Protein AF-A0A370X5U2-F1 (afdb_monomer_lite)

Sequence (278 aa):
MPLWLPMGEVSKLLASVRHVTRERALDLFKYHTSTLYTLAFQAVCIEQILPVARSLKEIVPLAQEAYLGAYSGYWATSVGALIPAIEGSLTRIVSDLGTNATAPDKIDHAVNRAIETAAQLHFDRMWVPPEYKTCDYLFGQGERVFAFETFRRWLKNHFFCNTHEYDGVTWLNRHMFAHGTAASWQQPANFARMVVALATLAAIEYWYDASHSVSFFLPAMNDDRVGPKCKKARNATALAIRHQSLPVMPISASCSHINHKTRPGSSTRLHGDVADML

Organism: NCBI:txid1927958

Radius of gyration: 20.38 Å; chains: 1; bounding box: 57×40×59 Å

pLDDT: mean 77.74, std 20.8, range [22.45, 96.5]

Secondary structure (DSSP, 8-state):
--TTS-HHHHHHHHHHHTTS-HHHHHHHHHHHHHHHS-HHHHHHIIIIIGGGSTTTGGGHHHHHHHHHHHHTT-HHHHHHHHHHHHHHHHHHHTTTS-TT--HHHHHHHHHHHHHHHHHHHHTTT----GGGGSHHHHTTT-HHHHHHHHHHHHIIIIISS-TTT---SS---HHHHHHT--SGGG-HHHHHHHHHHHHHHHHHHHHHTT---S-SSPPP--TTTS-HHHHHHHHHHHHHHHHS-S--PPPPP----------------HHHHTGGG-

Structure (mmCIF, N/CA/C/O backbone):
data_AF-A0A370X5U2-F1
#
_entry.id   AF-A0A370X5U2-F1
#
loop_
_atom_site.group_PDB
_atom_site.id
_atom_site.type_symbol
_atom_site.label_atom_id
_atom_site.label_alt_id
_atom_site.label_comp_id
_atom_site.label_asym_id
_atom_site.label_entity_id
_atom_site.label_seq_id
_atom_site.pdbx_PDB_ins_code
_atom_site.Cartn_x
_atom_site.Cartn_y
_atom_site.Cartn_z
_atom_site.occupancy
_atom_site.B_iso_or_equiv
_atom_site.auth_seq_id
_atom_site.auth_comp_id
_atom_site.auth_asym_id
_atom_site.auth_atom_id
_atom_site.pdbx_PDB_model_num
ATOM 1 N N . MET A 1 1 ? -0.180 -9.748 -0.494 1.00 50.22 1 MET A N 1
ATOM 2 C CA . MET A 1 1 ? 0.417 -9.945 0.836 1.00 50.22 1 MET A CA 1
ATOM 3 C C . MET A 1 1 ? 1.061 -8.644 1.254 1.00 50.22 1 MET A C 1
ATOM 5 O O . MET A 1 1 ? 1.758 -8.054 0.436 1.00 50.22 1 MET A O 1
ATOM 9 N N . PRO A 1 2 ? 0.806 -8.182 2.478 1.00 62.00 2 PRO A N 1
ATOM 10 C CA . PRO A 1 2 ? 1.433 -6.976 2.992 1.00 62.00 2 PRO A CA 1
ATOM 11 C C . PRO A 1 2 ? 2.937 -7.158 3.105 1.00 62.00 2 PRO A C 1
ATOM 13 O O . PRO A 1 2 ? 3.417 -8.144 3.668 1.00 62.00 2 PRO A O 1
ATOM 16 N N . LEU A 1 3 ? 3.670 -6.192 2.563 1.00 70.69 3 LEU A N 1
ATOM 17 C CA . LEU A 1 3 ? 5.108 -6.114 2.745 1.00 70.69 3 LEU A CA 1
ATOM 18 C C . LEU A 1 3 ? 5.447 -6.026 4.239 1.00 70.69 3 LEU A C 1
ATOM 20 O O . LEU A 1 3 ? 4.652 -5.539 5.046 1.00 70.69 3 LEU A O 1
ATOM 24 N N . TRP A 1 4 ? 6.637 -6.512 4.596 1.00 75.31 4 TRP A N 1
ATOM 25 C CA . TRP A 1 4 ? 7.197 -6.465 5.953 1.00 75.31 4 TRP A CA 1
ATOM 26 C C . TRP A 1 4 ? 6.477 -7.292 7.026 1.00 75.31 4 TRP A C 1
ATOM 28 O O . TRP A 1 4 ? 6.846 -7.203 8.198 1.00 75.31 4 TRP A O 1
ATOM 38 N N . LEU A 1 5 ? 5.503 -8.129 6.653 1.00 74.88 5 LEU A N 1
ATOM 39 C CA . LEU A 1 5 ? 4.968 -9.150 7.551 1.00 74.88 5 LEU A CA 1
ATOM 40 C C . LEU A 1 5 ? 5.640 -10.507 7.310 1.00 74.88 5 LEU A C 1
ATOM 42 O O . LEU A 1 5 ? 5.719 -10.952 6.163 1.00 74.88 5 LEU A O 1
ATOM 46 N N . PRO A 1 6 ? 6.079 -11.211 8.370 1.00 73.62 6 PRO A N 1
ATOM 47 C CA . PRO A 1 6 ? 6.601 -12.563 8.234 1.00 73.62 6 PRO A CA 1
ATOM 48 C C . PRO A 1 6 ? 5.537 -13.509 7.670 1.00 73.62 6 PRO A C 1
ATOM 50 O O . PRO A 1 6 ? 4.397 -13.520 8.144 1.00 73.62 6 PRO A O 1
ATOM 53 N N . MET A 1 7 ? 5.924 -14.384 6.737 1.00 74.00 7 MET A N 1
ATOM 54 C CA . MET A 1 7 ? 5.018 -15.395 6.172 1.00 74.00 7 MET A CA 1
ATOM 55 C C . MET A 1 7 ? 4.371 -16.290 7.233 1.00 74.00 7 MET A C 1
ATOM 57 O O . MET A 1 7 ? 3.232 -16.718 7.060 1.00 74.00 7 MET A O 1
ATOM 61 N N . GLY A 1 8 ? 5.051 -16.531 8.358 1.00 78.44 8 GLY A N 1
ATOM 62 C CA . GLY A 1 8 ? 4.477 -17.257 9.492 1.00 78.44 8 GLY A CA 1
ATOM 63 C C . GLY A 1 8 ? 3.251 -16.562 10.096 1.00 78.44 8 GLY A C 1
ATOM 64 O O . GLY A 1 8 ? 2.257 -17.222 10.383 1.00 78.44 8 GLY A O 1
ATOM 65 N N . GLU A 1 9 ? 3.277 -15.235 10.233 1.00 80.44 9 GLU A N 1
ATOM 66 C CA . GLU A 1 9 ? 2.144 -14.460 10.758 1.00 80.44 9 GLU A CA 1
ATOM 67 C C . GLU A 1 9 ? 0.996 -14.378 9.748 1.00 80.44 9 GLU A C 1
ATOM 69 O O . GLU A 1 9 ? -0.169 -14.558 10.107 1.00 80.44 9 GLU A O 1
ATOM 74 N N . VAL A 1 10 ? 1.323 -14.206 8.464 1.00 78.31 10 VAL A N 1
ATOM 75 C CA . VAL A 1 10 ? 0.332 -14.249 7.378 1.00 78.31 10 VAL A CA 1
ATOM 76 C C . VAL A 1 10 ? -0.345 -15.620 7.325 1.00 78.31 10 VAL A C 1
ATOM 78 O O . VAL A 1 10 ? -1.566 -15.703 7.242 1.00 78.31 10 VAL A O 1
ATOM 81 N N . SER A 1 11 ? 0.424 -16.703 7.456 1.00 81.56 11 SER A N 1
ATOM 82 C CA . SER A 1 11 ? -0.105 -18.071 7.463 1.00 81.56 11 SER A CA 1
ATOM 83 C C . SER A 1 11 ? -1.037 -18.325 8.647 1.00 81.56 11 SER A C 1
ATOM 85 O O . SER A 1 11 ? -2.068 -18.970 8.471 1.00 81.56 11 SER A O 1
ATOM 87 N N . LYS A 1 12 ? -0.729 -17.788 9.837 1.00 84.06 12 LYS A N 1
ATOM 88 C CA . LYS A 1 12 ? -1.623 -17.864 11.008 1.00 84.06 12 LYS A CA 1
ATOM 89 C C . LYS A 1 12 ? -2.953 -17.154 10.754 1.00 84.06 12 LYS A C 1
ATOM 91 O O . LYS A 1 12 ? -4.002 -17.719 11.053 1.00 84.06 12 LYS A O 1
ATOM 96 N N . LEU A 1 13 ? -2.911 -15.952 10.177 1.00 83.62 13 LEU A N 1
ATOM 97 C CA . LEU A 1 13 ? -4.104 -15.192 9.791 1.00 83.62 13 LEU A CA 1
ATOM 98 C C . LEU A 1 13 ? -4.928 -15.936 8.730 1.00 83.62 13 LEU A C 1
ATOM 100 O O . LEU A 1 13 ? -6.140 -16.059 8.865 1.00 83.62 13 LEU A O 1
ATOM 104 N N . LEU A 1 14 ? -4.288 -16.494 7.700 1.00 82.62 14 LEU A N 1
ATOM 105 C CA . LEU A 1 14 ? -4.993 -17.248 6.657 1.00 82.62 14 LEU A CA 1
ATOM 106 C C . LEU A 1 14 ? -5.578 -18.562 7.194 1.00 82.62 14 LEU A C 1
ATOM 108 O O . LEU A 1 14 ? -6.659 -18.978 6.781 1.00 82.62 14 LEU A O 1
ATOM 112 N N . ALA A 1 15 ? -4.897 -19.213 8.137 1.00 85.50 15 ALA A N 1
ATOM 113 C CA . ALA A 1 15 ? -5.409 -20.410 8.790 1.00 85.50 15 ALA A CA 1
ATOM 114 C C . ALA A 1 15 ? -6.626 -20.106 9.678 1.00 85.50 15 ALA A C 1
ATOM 116 O O . ALA A 1 15 ? -7.577 -20.889 9.682 1.00 85.50 15 ALA A O 1
ATOM 117 N N . SER A 1 16 ? -6.631 -18.973 10.393 1.00 83.94 16 SER A N 1
ATOM 118 C CA . SER A 1 16 ? -7.716 -18.616 11.319 1.00 83.94 16 SER A CA 1
ATOM 119 C C . SER A 1 16 ? -9.033 -18.278 10.612 1.00 83.94 16 SER A C 1
ATOM 121 O O . SER A 1 16 ? -10.104 -18.467 11.188 1.00 83.94 16 SER A O 1
ATOM 123 N N . VAL A 1 17 ? -8.971 -17.847 9.349 1.00 83.88 17 VAL A N 1
ATOM 124 C CA . VAL A 1 17 ? -10.139 -17.419 8.559 1.00 83.88 17 VAL A CA 1
ATOM 125 C C . VAL A 1 17 ? -10.638 -18.459 7.547 1.00 83.88 17 VAL A C 1
ATOM 127 O O . VAL A 1 17 ? -11.688 -18.271 6.941 1.00 83.88 17 VAL A O 1
ATOM 130 N N . ARG A 1 18 ? -9.935 -19.586 7.375 1.00 82.00 18 ARG A N 1
ATOM 131 C CA . ARG A 1 18 ? -10.205 -20.562 6.299 1.00 82.00 18 ARG A CA 1
ATOM 132 C C . ARG A 1 18 ? -11.572 -21.252 6.382 1.00 82.00 18 ARG A C 1
ATOM 134 O O . ARG A 1 18 ? -12.137 -21.618 5.354 1.00 82.00 18 ARG A O 1
ATOM 141 N N . HIS A 1 19 ? -12.077 -21.485 7.592 1.00 86.50 19 HIS A N 1
ATOM 142 C CA . HIS A 1 19 ? -13.263 -22.318 7.837 1.00 86.50 19 HIS A CA 1
ATOM 143 C C . HIS A 1 19 ? -14.312 -21.620 8.712 1.00 86.50 19 HIS A C 1
ATOM 145 O O . HIS A 1 19 ? -15.019 -22.269 9.480 1.00 86.50 19 HIS A O 1
ATOM 151 N N . VAL A 1 20 ? -14.405 -20.293 8.618 1.00 86.50 20 VAL A N 1
ATOM 152 C CA . VAL A 1 20 ? -15.349 -19.484 9.403 1.00 86.50 20 VAL A CA 1
ATOM 153 C C . VAL A 1 20 ? -16.339 -18.752 8.497 1.00 86.50 20 VAL A C 1
ATOM 155 O O . VAL A 1 20 ? -16.140 -18.662 7.287 1.00 86.50 20 VAL A O 1
ATOM 158 N N . THR A 1 21 ? -17.428 -18.239 9.074 1.00 85.12 21 THR A N 1
ATOM 159 C CA . THR A 1 21 ? -18.377 -17.396 8.331 1.00 85.12 21 THR A CA 1
ATOM 160 C C . THR A 1 21 ? -17.722 -16.084 7.905 1.00 85.12 21 THR A C 1
ATOM 162 O O . THR A 1 21 ? -16.743 -15.646 8.515 1.00 85.12 21 THR A O 1
ATOM 165 N N . ARG A 1 22 ? -18.280 -15.424 6.883 1.00 77.31 22 ARG A N 1
ATOM 166 C CA . ARG A 1 22 ? -17.754 -14.154 6.358 1.00 77.31 22 ARG A CA 1
ATOM 167 C C . ARG A 1 22 ? -17.641 -13.101 7.459 1.00 77.31 22 ARG A C 1
ATOM 169 O O . ARG A 1 22 ? -16.599 -12.475 7.598 1.00 77.31 22 ARG A O 1
ATOM 176 N N . GLU A 1 23 ? -18.664 -12.958 8.293 1.00 79.75 23 GLU A N 1
ATOM 177 C CA . GLU A 1 23 ? -18.690 -11.987 9.392 1.00 79.75 23 GLU A CA 1
ATOM 178 C C . GLU A 1 23 ? -17.588 -12.283 10.414 1.00 79.75 23 GLU A C 1
ATOM 180 O O . GLU A 1 23 ? -16.862 -11.384 10.837 1.00 79.75 23 GLU A O 1
ATOM 185 N N . ARG A 1 24 ? -17.399 -13.563 10.759 1.00 83.38 24 ARG A N 1
ATOM 186 C CA . ARG A 1 24 ? -16.358 -13.965 11.705 1.00 83.38 24 ARG A CA 1
ATOM 187 C C . ARG A 1 24 ? -14.957 -13.783 11.128 1.00 83.38 24 ARG A C 1
ATOM 189 O O . ARG A 1 24 ? -14.053 -13.395 11.868 1.00 83.38 24 ARG A O 1
ATOM 196 N N . ALA A 1 25 ? -14.778 -14.034 9.832 1.00 81.81 25 ALA A N 1
ATOM 197 C CA . ALA A 1 25 ? -13.526 -13.759 9.142 1.00 81.81 25 ALA A CA 1
ATOM 198 C C . ALA A 1 25 ? -13.163 -12.274 9.273 1.00 81.81 25 ALA A C 1
ATOM 200 O O . ALA A 1 25 ? -12.029 -11.958 9.618 1.00 81.81 25 ALA A O 1
ATOM 201 N N . LEU A 1 26 ? -14.131 -11.363 9.114 1.00 78.69 26 LEU A N 1
ATOM 202 C CA . LEU A 1 26 ? -13.903 -9.920 9.258 1.00 78.69 26 LEU A CA 1
ATOM 203 C C . LEU A 1 26 ? -13.426 -9.514 10.642 1.00 78.69 26 LEU A C 1
ATOM 205 O O . LEU A 1 26 ? -12.497 -8.713 10.752 1.00 78.69 26 LEU A O 1
ATOM 209 N N . ASP A 1 27 ? -14.031 -10.057 11.691 1.00 82.50 27 ASP A N 1
ATOM 210 C CA . ASP A 1 27 ? -13.607 -9.752 13.056 1.00 82.50 27 ASP A CA 1
ATOM 211 C C . ASP A 1 27 ? -12.190 -10.263 13.329 1.00 82.50 27 ASP A C 1
ATOM 213 O O . ASP A 1 27 ? -11.368 -9.543 13.902 1.00 82.50 27 ASP A O 1
ATOM 217 N N . LEU A 1 28 ? -11.874 -11.474 12.862 1.00 83.50 28 LEU A N 1
ATOM 218 C CA . LEU A 1 28 ? -10.527 -12.035 12.955 1.00 83.50 28 LEU A CA 1
ATOM 219 C C . LEU A 1 28 ? -9.521 -11.208 12.150 1.00 83.50 28 LEU A C 1
ATOM 221 O O . LEU A 1 28 ? -8.426 -10.937 12.640 1.00 83.50 28 LEU A O 1
ATOM 225 N N . PHE A 1 29 ? -9.895 -10.725 10.964 1.00 78.06 29 PHE A N 1
ATOM 226 C CA . PHE A 1 29 ? -9.046 -9.829 10.187 1.00 78.06 29 PHE A CA 1
ATOM 227 C C . PHE A 1 29 ? -8.796 -8.521 10.909 1.00 78.06 29 PHE A C 1
ATOM 229 O O . PHE A 1 29 ? -7.644 -8.104 10.997 1.00 78.06 29 PHE A O 1
ATOM 236 N N . LYS A 1 30 ? -9.832 -7.873 11.446 1.00 79.12 30 LYS A N 1
ATOM 237 C CA . LYS A 1 30 ? -9.671 -6.635 12.221 1.00 79.12 30 LYS A CA 1
ATOM 238 C C . LYS A 1 30 ? -8.727 -6.854 13.399 1.00 79.12 30 LYS A C 1
ATOM 240 O O . LYS A 1 30 ? -7.812 -6.056 13.594 1.00 79.12 30 LYS A O 1
ATOM 245 N N . TYR A 1 31 ? -8.905 -7.960 14.119 1.00 83.12 31 TYR A N 1
ATOM 246 C CA . TYR A 1 31 ? -8.035 -8.346 15.222 1.00 83.12 31 TYR A CA 1
ATOM 247 C C . TYR A 1 31 ? -6.582 -8.511 14.763 1.00 83.12 31 TYR A C 1
ATOM 249 O O . TYR A 1 31 ? -5.707 -7.783 15.232 1.00 83.12 31 TYR A O 1
ATOM 257 N N . HIS A 1 32 ? -6.320 -9.381 13.788 1.00 80.94 32 HIS A N 1
ATOM 258 C CA . HIS A 1 32 ? -4.960 -9.636 13.323 1.00 80.94 32 HIS A CA 1
ATOM 259 C C . HIS A 1 32 ? -4.307 -8.382 12.725 1.00 80.94 32 HIS A C 1
ATOM 261 O O . HIS A 1 32 ? -3.170 -8.066 13.063 1.00 80.94 32 HIS A O 1
ATOM 267 N N . THR A 1 33 ? -5.042 -7.608 11.923 1.00 78.00 33 THR A N 1
ATOM 268 C CA . THR A 1 33 ? -4.584 -6.322 11.364 1.00 78.00 33 THR A CA 1
ATOM 269 C C . THR A 1 33 ? -4.137 -5.374 12.478 1.00 78.00 33 THR A C 1
ATOM 271 O O . THR A 1 33 ? -3.073 -4.769 12.376 1.00 78.00 33 THR A O 1
ATOM 274 N N . SER A 1 34 ? -4.899 -5.287 13.576 1.00 78.31 34 SER A N 1
ATOM 275 C CA . SER A 1 34 ? -4.552 -4.431 14.718 1.00 78.31 34 SER A CA 1
ATOM 276 C C . SER A 1 34 ? -3.299 -4.894 15.471 1.00 78.31 34 SER A C 1
ATOM 278 O O . SER A 1 34 ? -2.557 -4.069 16.001 1.00 78.31 34 SER A O 1
ATOM 280 N N . THR A 1 35 ? -3.035 -6.205 15.487 1.00 81.44 35 THR A N 1
ATOM 281 C CA . THR A 1 35 ? -1.841 -6.778 16.127 1.00 81.44 35 THR A CA 1
ATOM 282 C C . THR A 1 35 ? -0.601 -6.727 15.239 1.00 81.44 35 THR A C 1
ATOM 284 O O . THR A 1 35 ? 0.509 -6.633 15.753 1.00 81.44 35 THR A O 1
ATOM 287 N N . LEU A 1 36 ? -0.778 -6.769 13.916 1.00 83.25 36 LEU A N 1
ATOM 288 C CA . LEU A 1 36 ? 0.314 -6.791 12.942 1.00 83.25 36 LEU A CA 1
ATOM 289 C C . LEU A 1 36 ? 0.771 -5.368 12.604 1.00 83.25 36 LEU A C 1
ATOM 291 O O . LEU A 1 36 ? 1.958 -5.058 12.683 1.00 83.25 36 LEU A O 1
ATOM 295 N N . TYR A 1 37 ? -0.170 -4.466 12.320 1.00 85.81 37 TYR A N 1
ATOM 296 C CA . TYR A 1 37 ? 0.117 -3.058 12.033 1.00 85.81 37 TYR A CA 1
ATOM 297 C C . TYR A 1 37 ? -0.017 -2.212 13.287 1.00 85.81 37 TYR A C 1
ATOM 299 O O . TYR A 1 37 ? -0.864 -1.323 13.394 1.00 85.81 37 TYR A O 1
ATOM 307 N N . THR A 1 38 ? 0.844 -2.507 14.254 1.00 87.81 38 THR A N 1
ATOM 308 C CA . THR A 1 38 ? 0.914 -1.750 15.502 1.00 87.81 38 THR A CA 1
ATOM 309 C C . THR A 1 38 ? 1.205 -0.265 15.256 1.00 87.81 38 THR A C 1
ATOM 311 O O . THR A 1 38 ? 1.699 0.140 14.203 1.00 87.81 38 THR A O 1
ATOM 314 N N . LEU A 1 39 ? 0.978 0.556 16.282 1.00 87.75 39 LEU A N 1
ATOM 315 C CA . LEU A 1 39 ? 1.367 1.973 16.297 1.00 87.75 39 LEU A CA 1
ATOM 316 C C . LEU A 1 39 ? 2.825 2.177 15.875 1.00 87.75 39 LEU A C 1
ATOM 318 O O . LEU A 1 39 ? 3.141 3.022 15.044 1.00 87.75 39 LEU A O 1
ATOM 322 N N . ALA A 1 40 ?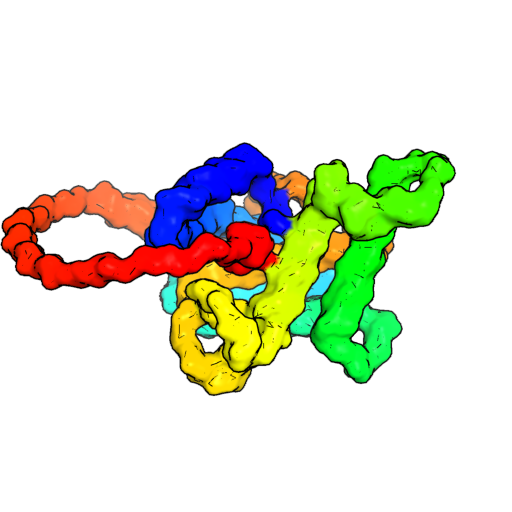 3.720 1.366 16.446 1.00 86.31 40 ALA A N 1
ATOM 323 C CA . ALA A 1 40 ? 5.144 1.442 16.162 1.00 86.31 40 ALA A CA 1
ATOM 324 C C . ALA A 1 40 ? 5.438 1.102 14.696 1.00 86.31 40 ALA A C 1
ATOM 326 O O . ALA A 1 40 ? 6.202 1.815 14.053 1.00 86.31 40 ALA A O 1
ATOM 327 N N . PHE A 1 41 ? 4.786 0.069 14.154 1.00 87.94 41 PHE A N 1
ATOM 328 C CA . PHE A 1 41 ? 4.909 -0.301 12.744 1.00 87.94 41 PHE A CA 1
ATOM 329 C C . PHE A 1 41 ? 4.499 0.854 11.819 1.00 87.94 41 PHE A C 1
ATOM 331 O O . PHE A 1 41 ? 5.244 1.233 10.914 1.00 87.94 41 PHE A O 1
ATOM 338 N N . GLN A 1 42 ? 3.335 1.453 12.075 1.00 91.25 42 GLN A N 1
ATOM 339 C CA . GLN A 1 42 ? 2.824 2.570 11.280 1.00 91.25 42 GLN A CA 1
ATOM 340 C C . GLN A 1 42 ? 3.743 3.798 11.369 1.00 91.25 42 GLN A C 1
ATOM 342 O O . GLN A 1 42 ? 4.030 4.426 10.351 1.00 91.25 42 GLN A O 1
ATOM 347 N N . ALA A 1 43 ? 4.278 4.097 12.557 1.00 90.06 43 ALA A N 1
ATOM 348 C CA . ALA A 1 43 ? 5.242 5.178 12.748 1.00 90.06 43 ALA A CA 1
ATOM 349 C C . ALA A 1 43 ? 6.537 4.950 11.951 1.00 90.06 43 ALA A C 1
ATOM 351 O O . ALA A 1 43 ? 7.054 5.884 11.345 1.00 90.06 43 ALA A O 1
ATOM 352 N N . VAL A 1 44 ? 7.051 3.713 11.909 1.00 89.75 44 VAL A N 1
ATOM 353 C CA . VAL A 1 44 ? 8.222 3.364 11.084 1.00 89.75 44 VAL A CA 1
ATOM 354 C C . VAL A 1 44 ? 7.926 3.583 9.602 1.00 89.75 44 VAL A C 1
ATOM 356 O O . VAL A 1 44 ? 8.749 4.175 8.907 1.00 89.75 44 VAL A O 1
ATOM 359 N N . CYS A 1 45 ? 6.749 3.176 9.125 1.00 91.62 45 CYS A N 1
ATOM 360 C CA . CYS A 1 45 ? 6.350 3.415 7.739 1.00 91.62 45 CYS A CA 1
ATOM 361 C C . CYS A 1 45 ? 6.379 4.913 7.401 1.00 91.62 45 CYS A C 1
ATOM 363 O O . CYS A 1 45 ? 7.025 5.316 6.435 1.00 91.62 45 CYS A O 1
ATOM 365 N N . ILE A 1 46 ? 5.746 5.741 8.234 1.00 92.81 46 ILE A N 1
ATOM 366 C CA . ILE A 1 46 ? 5.611 7.187 8.010 1.00 92.81 46 ILE A CA 1
ATOM 367 C C . ILE A 1 46 ? 6.954 7.921 8.114 1.00 92.81 46 ILE A C 1
ATOM 369 O O . ILE A 1 46 ? 7.245 8.777 7.286 1.00 92.81 46 ILE A O 1
ATOM 373 N N . GLU A 1 47 ? 7.772 7.598 9.115 1.00 90.25 47 GLU A N 1
ATOM 374 C CA . GLU A 1 47 ? 8.973 8.374 9.457 1.00 90.25 47 GLU A CA 1
ATOM 375 C C . GLU A 1 47 ? 10.259 7.841 8.820 1.00 90.25 47 GLU A C 1
ATOM 377 O O . GLU A 1 47 ? 11.253 8.558 8.750 1.00 90.25 47 GLU A O 1
ATOM 382 N N . GLN A 1 48 ? 10.283 6.577 8.390 1.00 88.62 48 GLN A N 1
ATOM 383 C CA . GLN A 1 48 ? 11.506 5.949 7.881 1.00 88.62 48 GLN A CA 1
ATOM 384 C C . GLN A 1 48 ? 11.372 5.389 6.466 1.00 88.62 48 GLN A C 1
ATOM 386 O O . GLN A 1 48 ? 12.390 5.296 5.786 1.00 88.62 48 GLN A O 1
ATOM 391 N N . ILE A 1 49 ? 10.166 5.035 6.009 1.00 90.31 49 ILE A N 1
ATOM 392 C CA . ILE A 1 49 ? 9.959 4.505 4.651 1.00 90.31 49 ILE A CA 1
ATOM 393 C C . ILE A 1 49 ? 9.525 5.627 3.705 1.00 90.31 49 ILE A C 1
ATOM 395 O O . ILE A 1 49 ? 10.205 5.891 2.715 1.00 90.31 49 ILE A O 1
ATOM 399 N N . LEU A 1 50 ? 8.439 6.338 4.025 1.00 92.69 50 LEU A N 1
ATOM 400 C CA . LEU A 1 50 ? 7.893 7.373 3.136 1.00 92.69 50 LEU A CA 1
ATOM 401 C C . LEU A 1 50 ? 8.880 8.507 2.787 1.00 92.69 50 LEU A C 1
ATOM 403 O O . LEU A 1 50 ? 8.893 8.912 1.626 1.00 92.69 50 LEU A O 1
ATOM 407 N N . PRO A 1 51 ? 9.727 9.025 3.705 1.00 91.94 51 PRO A N 1
ATOM 408 C CA . PRO A 1 51 ? 10.598 10.166 3.401 1.00 91.94 51 PRO A CA 1
ATOM 409 C C . PRO A 1 51 ? 11.703 9.855 2.399 1.00 91.94 51 PRO A C 1
ATOM 411 O O . PRO A 1 51 ? 12.282 10.770 1.810 1.00 91.94 51 PRO A O 1
ATOM 414 N N . VAL A 1 52 ? 12.034 8.574 2.251 1.00 89.25 52 VAL A N 1
ATOM 415 C CA . VAL A 1 52 ? 13.084 8.140 1.339 1.00 89.25 52 VAL A CA 1
ATOM 416 C C . VAL A 1 52 ? 12.518 8.110 -0.091 1.00 89.25 52 VAL A C 1
ATOM 418 O O . VAL A 1 52 ? 13.284 8.260 -1.045 1.00 89.25 52 VAL A O 1
ATOM 421 N N . ALA A 1 53 ? 11.206 7.889 -0.260 1.00 91.25 53 ALA A N 1
ATOM 422 C CA . ALA A 1 53 ? 10.554 7.732 -1.557 1.00 91.25 53 ALA A CA 1
ATOM 423 C C . ALA A 1 53 ? 10.239 9.101 -2.164 1.00 91.25 53 ALA A C 1
ATOM 425 O O . ALA A 1 53 ? 9.573 9.936 -1.544 1.00 91.25 53 ALA A O 1
ATOM 426 N N . ARG A 1 54 ? 10.718 9.354 -3.387 1.00 92.56 54 ARG A N 1
ATOM 427 C CA . ARG A 1 54 ? 10.595 10.665 -4.045 1.00 92.56 54 ARG A CA 1
ATOM 428 C C . ARG A 1 54 ? 9.128 11.060 -4.217 1.00 92.56 54 ARG A C 1
ATOM 430 O O . ARG A 1 54 ? 8.786 12.212 -3.950 1.00 92.56 54 ARG A O 1
ATOM 437 N N . SER A 1 55 ? 8.260 10.126 -4.598 1.00 93.06 55 SER A N 1
ATOM 438 C CA . SER A 1 55 ? 6.825 10.379 -4.775 1.00 93.06 55 SER A CA 1
ATOM 439 C C . SER A 1 55 ? 6.081 10.713 -3.475 1.00 93.06 55 SER A C 1
ATOM 441 O O . SER A 1 55 ? 5.026 11.349 -3.521 1.00 93.06 55 SER A O 1
ATOM 443 N N . LEU A 1 56 ? 6.620 10.315 -2.318 1.00 93.88 56 LEU A N 1
ATOM 444 C CA . LEU A 1 56 ? 5.931 10.350 -1.022 1.00 93.88 56 LEU A CA 1
ATOM 445 C C . LEU A 1 56 ? 6.570 11.305 -0.009 1.00 93.88 56 LEU A C 1
ATOM 447 O O . LEU A 1 56 ? 5.921 11.665 0.973 1.00 93.88 56 LEU A O 1
ATOM 451 N N . LYS A 1 57 ? 7.798 11.774 -0.246 1.00 93.12 57 LYS A N 1
ATOM 452 C CA . LYS A 1 57 ? 8.532 12.650 0.679 1.00 93.12 57 LYS A CA 1
ATOM 453 C C . LYS A 1 57 ? 7.754 13.911 1.068 1.00 93.12 57 LYS A C 1
ATOM 455 O O . LYS A 1 57 ? 7.760 14.303 2.231 1.00 93.12 57 LYS A O 1
ATOM 460 N N . GLU A 1 58 ? 7.052 14.526 0.120 1.00 93.00 58 GLU A N 1
ATOM 461 C CA . GLU A 1 58 ? 6.232 15.722 0.373 1.00 93.00 58 GLU A CA 1
ATOM 462 C C . GLU A 1 58 ? 4.929 15.420 1.128 1.00 93.00 58 GLU A C 1
ATOM 464 O O . GLU A 1 58 ? 4.323 16.317 1.708 1.00 93.00 58 GLU A O 1
ATOM 469 N N . ILE A 1 59 ? 4.501 14.157 1.143 1.00 93.81 59 ILE A N 1
ATOM 470 C CA . ILE A 1 59 ? 3.276 13.691 1.802 1.00 93.81 59 ILE A CA 1
ATOM 471 C C . ILE A 1 59 ? 3.547 13.362 3.279 1.00 93.81 59 ILE A C 1
ATOM 473 O O . ILE A 1 59 ? 2.615 13.312 4.078 1.00 93.81 59 ILE A O 1
ATOM 477 N N . VAL A 1 60 ? 4.812 13.203 3.688 1.00 94.12 60 VAL A N 1
ATOM 478 C CA . VAL A 1 60 ? 5.193 12.855 5.069 1.00 94.12 60 VAL A CA 1
ATOM 479 C C . VAL A 1 60 ? 4.537 13.760 6.122 1.00 94.12 60 VAL A C 1
ATOM 481 O O . VAL A 1 60 ? 3.948 13.209 7.052 1.00 94.12 60 VAL A O 1
ATOM 484 N N . PRO A 1 61 ? 4.532 15.107 6.002 1.00 94.75 61 PRO A N 1
ATOM 485 C CA . PRO A 1 61 ? 3.861 15.956 6.987 1.00 94.75 61 PRO A CA 1
ATOM 486 C C . PRO A 1 61 ? 2.354 15.682 7.081 1.00 94.75 61 PRO A C 1
ATOM 488 O O . PRO A 1 61 ? 1.808 15.627 8.180 1.00 94.75 61 PRO A O 1
ATOM 491 N N . LEU A 1 62 ? 1.685 15.441 5.947 1.00 95.50 62 LEU A N 1
ATOM 492 C CA . LEU A 1 62 ? 0.269 15.067 5.918 1.00 95.50 62 LEU A CA 1
ATOM 493 C C . LEU A 1 62 ? 0.040 13.719 6.613 1.00 95.50 62 LEU A C 1
ATOM 495 O O . LEU A 1 62 ? -0.887 13.588 7.407 1.00 95.50 62 LEU A O 1
ATOM 499 N N . ALA A 1 63 ? 0.896 12.729 6.350 1.00 95.44 63 ALA A N 1
ATOM 500 C CA . ALA A 1 63 ? 0.812 11.414 6.977 1.00 95.44 63 ALA A CA 1
ATOM 501 C C . ALA A 1 63 ? 1.047 11.476 8.496 1.00 95.44 63 ALA A C 1
ATOM 503 O O . ALA A 1 63 ? 0.347 10.801 9.249 1.00 95.44 63 ALA A O 1
ATOM 504 N N . GLN A 1 64 ? 1.971 12.325 8.959 1.00 93.94 64 GLN A N 1
ATOM 505 C CA . GLN A 1 64 ? 2.195 12.589 10.384 1.00 93.94 64 GLN A CA 1
ATOM 506 C C . GLN A 1 64 ? 0.959 13.197 11.057 1.00 93.94 64 GLN A C 1
ATOM 508 O O . GLN A 1 64 ? 0.563 12.746 12.132 1.00 93.94 64 GLN A O 1
ATOM 513 N N . GLU A 1 65 ? 0.332 14.198 10.434 1.00 94.25 65 GLU A N 1
ATOM 514 C CA . GLU A 1 65 ? -0.896 14.803 10.965 1.00 94.25 65 GLU A CA 1
ATOM 515 C C . GLU A 1 65 ? -2.068 13.821 10.943 1.00 94.25 65 GLU A C 1
ATOM 517 O O . GLU A 1 65 ? -2.791 13.701 11.931 1.00 94.25 65 GLU A O 1
ATOM 522 N N . ALA A 1 66 ? -2.223 13.050 9.864 1.00 95.19 66 ALA A N 1
ATOM 523 C CA . ALA A 1 66 ? -3.237 12.006 9.779 1.00 95.19 66 ALA A CA 1
ATOM 524 C C . ALA A 1 66 ? -3.038 10.950 10.879 1.00 95.19 66 ALA A C 1
ATOM 526 O O . ALA A 1 66 ? -4.008 10.546 11.519 1.00 95.19 66 ALA A O 1
ATOM 527 N N . TYR A 1 67 ? -1.794 10.557 11.162 1.00 93.75 67 TYR A N 1
ATOM 528 C CA . TYR A 1 67 ? -1.454 9.648 12.257 1.00 93.75 67 TYR A CA 1
ATOM 529 C C . TYR A 1 67 ? -1.838 10.224 13.624 1.00 93.75 67 TYR A C 1
ATOM 531 O O . TYR A 1 67 ? -2.536 9.566 14.394 1.00 93.75 67 TYR A O 1
ATOM 539 N N . LEU A 1 68 ? -1.473 11.474 13.921 1.00 91.94 68 LEU A N 1
ATOM 540 C CA . LEU A 1 68 ? -1.881 12.129 15.170 1.00 91.94 68 LEU A CA 1
ATOM 541 C C . LEU A 1 68 ? -3.405 12.257 15.296 1.00 91.94 68 LEU A C 1
ATOM 543 O O . LEU A 1 68 ? -3.962 11.956 16.354 1.00 91.94 68 LEU A O 1
ATOM 547 N N . GLY A 1 69 ? -4.076 12.685 14.225 1.00 92.38 69 GLY A N 1
ATOM 548 C CA . GLY A 1 69 ? -5.528 12.838 14.181 1.00 92.38 69 GLY A CA 1
ATOM 549 C C . GLY A 1 69 ? -6.246 11.513 14.420 1.00 92.38 69 GLY A C 1
ATOM 550 O O . GLY A 1 69 ? -7.170 11.454 15.232 1.00 92.38 69 GLY A O 1
ATOM 551 N N . ALA A 1 70 ? -5.751 10.434 13.813 1.00 91.06 70 ALA A N 1
ATOM 552 C CA . ALA A 1 70 ? -6.298 9.090 13.940 1.00 91.06 70 ALA A CA 1
ATOM 553 C C . ALA A 1 70 ? -6.270 8.634 15.404 1.00 91.06 70 ALA A C 1
ATOM 555 O O . ALA A 1 70 ? -7.302 8.273 15.971 1.00 91.06 70 ALA A O 1
ATOM 556 N N . TYR A 1 71 ? -5.116 8.776 16.063 1.00 88.62 71 TYR A N 1
ATOM 557 C CA . TYR A 1 71 ? -4.952 8.429 17.480 1.00 88.62 71 TYR A CA 1
ATOM 558 C C . TYR A 1 71 ? -5.529 9.451 18.462 1.00 88.62 71 TYR A C 1
ATOM 560 O O . TYR A 1 71 ? -5.545 9.199 19.665 1.00 88.62 71 TYR A O 1
ATOM 568 N N . SER A 1 72 ? -6.070 10.554 17.948 1.00 89.12 72 SER A N 1
ATOM 569 C CA . SER A 1 72 ? -6.915 11.495 18.688 1.00 89.12 72 SER A CA 1
ATOM 570 C C . SER A 1 72 ? -8.415 11.243 18.462 1.00 89.12 72 SER A C 1
ATOM 572 O O . SER A 1 72 ? -9.241 11.987 18.982 1.00 89.12 72 SER A O 1
ATOM 574 N N . GLY A 1 73 ? -8.779 10.200 17.702 1.00 88.88 73 GLY A N 1
ATOM 575 C CA . GLY A 1 73 ? -10.161 9.789 17.433 1.00 88.88 73 GLY A CA 1
ATOM 576 C C . GLY A 1 73 ? -10.736 10.255 16.090 1.00 88.88 73 GLY A C 1
ATOM 577 O O . GLY A 1 73 ? -11.846 9.858 15.739 1.00 88.88 73 GLY A O 1
ATOM 578 N N . TYR A 1 74 ? -9.997 11.037 15.299 1.00 91.31 74 TYR A N 1
ATOM 579 C CA . TYR A 1 74 ? -10.456 11.610 14.025 1.00 91.31 74 TYR A CA 1
ATOM 580 C C . TYR A 1 74 ? -10.207 10.682 12.823 1.00 91.31 74 TYR A C 1
ATOM 582 O O . TYR A 1 74 ? -9.634 11.085 11.811 1.00 91.31 74 TYR A O 1
ATOM 590 N N . TRP A 1 75 ? -10.656 9.427 12.913 1.00 90.31 75 TRP A N 1
ATOM 591 C CA . TRP A 1 75 ? -10.393 8.392 11.901 1.00 90.31 75 TRP A CA 1
ATOM 592 C C . TRP A 1 75 ? -10.875 8.756 10.495 1.00 90.31 75 TRP A C 1
ATOM 594 O O . TRP A 1 75 ? -10.150 8.532 9.529 1.00 90.31 75 TRP A O 1
ATOM 604 N N . ALA A 1 76 ? -12.066 9.346 10.373 1.00 89.06 76 ALA A N 1
ATOM 605 C CA . ALA A 1 76 ? -12.637 9.734 9.085 1.00 89.06 76 ALA A CA 1
ATOM 606 C C . ALA A 1 76 ? -11.742 10.731 8.337 1.00 89.06 76 ALA A C 1
ATOM 608 O O . ALA A 1 76 ? -11.392 10.512 7.179 1.00 89.06 76 ALA A O 1
ATOM 609 N N . THR A 1 77 ? -11.323 11.795 9.023 1.00 91.44 77 THR A N 1
ATOM 610 C CA . THR A 1 77 ? -10.439 12.822 8.463 1.00 91.44 77 THR A CA 1
ATOM 611 C C . THR A 1 77 ? -9.079 12.233 8.109 1.00 91.44 77 THR A C 1
ATOM 613 O O . THR A 1 77 ? -8.565 12.484 7.022 1.00 91.44 77 THR A O 1
ATOM 616 N N . SER A 1 78 ? -8.519 11.401 8.987 1.00 94.31 78 SER A N 1
ATOM 617 C CA . SER A 1 78 ? -7.216 10.779 8.766 1.00 94.31 78 SER A CA 1
ATOM 618 C C . SER A 1 78 ? -7.204 9.809 7.589 1.00 94.31 78 SER A C 1
ATOM 620 O O . SE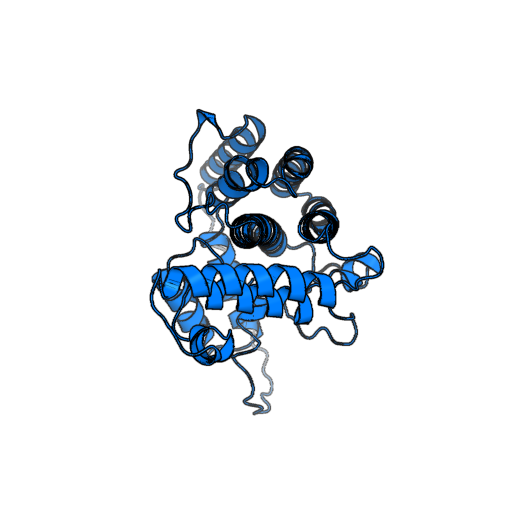R A 1 78 ? -6.301 9.879 6.765 1.00 94.31 78 SER A O 1
ATOM 622 N N . VAL A 1 79 ? -8.200 8.926 7.467 1.00 92.38 79 VAL A N 1
ATOM 623 C CA . VAL A 1 79 ? -8.312 8.013 6.315 1.00 92.38 79 VAL A CA 1
ATOM 624 C C . VAL A 1 79 ? -8.575 8.808 5.036 1.00 92.38 79 VAL A C 1
ATOM 626 O O . VAL A 1 79 ? -7.889 8.602 4.037 1.00 92.38 79 VAL A O 1
ATOM 629 N N . GLY A 1 80 ? -9.511 9.762 5.081 1.00 91.56 80 GLY A N 1
ATOM 630 C CA . GLY A 1 80 ? -9.870 10.597 3.934 1.00 91.56 80 GLY A CA 1
ATOM 631 C C . GLY A 1 80 ? -8.701 11.426 3.398 1.00 91.56 80 GLY A C 1
ATOM 632 O O . GLY A 1 80 ? -8.586 11.601 2.190 1.00 91.56 80 GLY A O 1
ATOM 633 N N . ALA A 1 81 ? -7.794 11.874 4.272 1.00 93.88 81 ALA A N 1
ATOM 634 C CA . ALA A 1 81 ? -6.581 12.591 3.883 1.00 93.88 81 ALA A CA 1
ATOM 635 C C . ALA A 1 81 ? -5.564 11.711 3.131 1.00 93.88 81 ALA A C 1
ATOM 637 O O . ALA A 1 81 ? -4.838 12.215 2.275 1.00 93.88 81 ALA A O 1
ATOM 638 N N . LEU A 1 82 ? -5.505 10.405 3.423 1.00 95.06 82 LEU A N 1
ATOM 639 C CA . LEU A 1 82 ? -4.534 9.492 2.806 1.00 95.06 82 LEU A CA 1
ATOM 640 C C . LEU A 1 82 ? -5.000 8.913 1.461 1.00 95.06 82 LEU A C 1
ATOM 642 O O . LEU A 1 82 ? -4.164 8.530 0.646 1.00 95.06 82 LEU A O 1
ATOM 646 N N . ILE A 1 83 ? -6.304 8.894 1.180 1.00 93.00 83 ILE A N 1
ATOM 647 C CA . ILE A 1 83 ? -6.841 8.448 -0.119 1.00 93.00 83 ILE A CA 1
ATOM 648 C C . ILE A 1 83 ? -6.246 9.240 -1.304 1.00 93.00 83 ILE A C 1
ATOM 650 O O . ILE A 1 83 ? -5.657 8.615 -2.190 1.00 93.00 83 ILE A O 1
ATOM 654 N N . PRO A 1 84 ? -6.314 10.588 -1.348 1.00 92.50 84 PRO A N 1
ATOM 655 C CA . PRO A 1 84 ? -5.715 11.354 -2.442 1.00 92.50 84 PRO A CA 1
ATOM 656 C C . PRO A 1 84 ? -4.182 11.270 -2.450 1.00 92.50 84 PRO A C 1
ATOM 658 O O . PRO A 1 84 ? -3.566 11.446 -3.500 1.00 92.50 84 PRO A O 1
ATOM 661 N N . ALA A 1 85 ? -3.547 10.963 -1.314 1.00 95.19 85 ALA A N 1
ATOM 662 C CA . ALA A 1 85 ? -2.106 10.744 -1.251 1.00 95.19 85 ALA A CA 1
ATOM 663 C C . ALA A 1 85 ? -1.668 9.487 -2.028 1.00 95.19 85 ALA A C 1
ATOM 665 O O . ALA A 1 85 ? -0.634 9.518 -2.697 1.00 95.19 85 ALA A O 1
ATOM 666 N N . ILE A 1 86 ? -2.461 8.409 -2.000 1.00 94.88 86 ILE A N 1
ATOM 667 C CA . ILE A 1 86 ? -2.228 7.196 -2.807 1.00 94.88 86 ILE A CA 1
ATOM 668 C C . ILE A 1 86 ? -2.325 7.522 -4.306 1.00 94.88 86 ILE A C 1
ATOM 670 O O . ILE A 1 86 ? -1.436 7.177 -5.080 1.00 94.88 86 ILE A O 1
ATOM 674 N N . GLU A 1 87 ? -3.366 8.244 -4.725 1.00 92.44 87 GLU A N 1
ATOM 675 C CA . GLU A 1 87 ? -3.556 8.635 -6.132 1.00 92.44 87 GLU A CA 1
ATOM 676 C C . GLU A 1 87 ? -2.454 9.587 -6.632 1.00 92.44 87 GLU A C 1
ATOM 678 O O . GLU A 1 87 ? -1.905 9.422 -7.730 1.00 92.44 87 GLU A O 1
ATOM 683 N N . GLY A 1 88 ? -2.100 10.570 -5.801 1.00 93.06 88 GLY A N 1
ATOM 684 C CA . GLY A 1 88 ? -1.052 11.538 -6.094 1.00 93.06 88 GLY A CA 1
ATOM 685 C C . GLY A 1 88 ? 0.334 10.901 -6.172 1.00 93.06 88 GLY A C 1
ATOM 686 O O . GLY A 1 88 ? 1.084 11.206 -7.097 1.00 93.06 88 GLY A O 1
ATOM 687 N N . SER A 1 89 ? 0.674 10.001 -5.246 1.00 94.00 89 SER A N 1
ATOM 688 C CA . SER A 1 89 ? 1.961 9.291 -5.271 1.00 94.00 89 SER A CA 1
ATOM 689 C C . SER A 1 89 ? 2.075 8.373 -6.482 1.00 94.00 89 SER A C 1
ATOM 691 O O . SER A 1 89 ? 3.074 8.461 -7.190 1.00 94.00 89 SER A O 1
ATOM 693 N N . LEU A 1 90 ? 1.032 7.602 -6.815 1.00 94.50 90 LEU A N 1
ATOM 694 C CA . LEU A 1 90 ? 1.015 6.792 -8.036 1.00 94.50 90 LEU A CA 1
ATOM 695 C C . LEU A 1 90 ? 1.285 7.648 -9.282 1.00 94.50 90 LEU A C 1
ATOM 697 O O . LEU A 1 90 ? 2.142 7.304 -10.087 1.00 94.50 90 LEU A O 1
ATOM 701 N N . THR A 1 91 ? 0.617 8.799 -9.409 1.00 94.50 91 THR A N 1
ATOM 702 C CA . THR A 1 91 ? 0.829 9.719 -10.542 1.00 94.50 91 THR A CA 1
ATOM 703 C C . THR A 1 91 ? 2.261 10.267 -10.602 1.00 94.50 91 THR A C 1
ATOM 705 O O . THR A 1 91 ? 2.785 10.475 -11.691 1.00 94.50 91 THR A O 1
ATOM 708 N N . ARG A 1 92 ? 2.920 10.483 -9.456 1.00 94.50 92 ARG A N 1
ATOM 709 C CA . ARG A 1 92 ? 4.325 10.930 -9.405 1.00 94.50 92 ARG A CA 1
ATOM 710 C C . ARG A 1 92 ? 5.320 9.815 -9.730 1.00 94.50 92 ARG A C 1
ATOM 712 O O . ARG A 1 92 ? 6.372 10.117 -10.291 1.00 94.50 92 ARG A O 1
ATOM 719 N N . ILE A 1 93 ? 5.019 8.567 -9.354 1.00 94.25 93 ILE A N 1
ATOM 720 C CA . ILE A 1 93 ? 5.851 7.397 -9.685 1.00 94.25 93 ILE A CA 1
ATOM 721 C C . ILE A 1 93 ? 5.931 7.265 -11.203 1.00 94.25 93 ILE A C 1
ATOM 723 O O . ILE A 1 93 ? 7.023 7.281 -11.756 1.00 94.25 93 ILE A O 1
ATOM 727 N N . VAL A 1 94 ? 4.777 7.242 -11.872 1.00 94.75 94 VAL A N 1
ATOM 728 C CA . VAL A 1 94 ? 4.689 7.089 -13.330 1.00 94.75 94 VAL A CA 1
ATOM 729 C C . VAL A 1 94 ? 4.610 8.431 -14.054 1.00 94.75 94 VAL A C 1
ATOM 731 O O . VAL A 1 94 ? 3.822 8.604 -14.977 1.00 94.75 94 VAL A O 1
ATOM 734 N N . SER A 1 95 ? 5.400 9.418 -13.624 1.00 91.31 95 SER A N 1
ATOM 735 C CA . SER A 1 95 ? 5.384 10.759 -14.232 1.00 91.31 95 SER A CA 1
ATOM 736 C C . SER A 1 95 ? 5.839 10.780 -15.698 1.00 91.31 95 SER A C 1
ATOM 738 O O . SER A 1 95 ? 5.597 11.754 -16.403 1.00 91.31 95 SER A O 1
ATOM 740 N N . ASP A 1 96 ? 6.522 9.724 -16.140 1.00 89.69 96 ASP A N 1
ATOM 741 C CA . ASP A 1 96 ? 6.880 9.461 -17.535 1.00 89.69 96 ASP A CA 1
ATOM 742 C C . ASP A 1 96 ? 5.688 8.981 -18.379 1.00 89.69 96 ASP A C 1
ATOM 744 O O . ASP A 1 96 ? 5.692 9.134 -19.602 1.00 89.69 96 ASP A O 1
ATOM 748 N N . LEU A 1 97 ? 4.650 8.441 -17.737 1.00 87.62 97 LEU A N 1
ATOM 749 C CA . LEU A 1 97 ? 3.412 8.054 -18.390 1.00 87.62 97 LEU A CA 1
ATOM 750 C C . LEU A 1 97 ? 2.567 9.313 -18.633 1.00 87.62 97 LEU A C 1
ATOM 752 O O . LEU A 1 97 ? 2.325 10.109 -17.726 1.00 87.62 97 LEU A O 1
ATOM 756 N N . GLY A 1 98 ? 2.129 9.509 -19.879 1.00 81.44 98 GLY A N 1
ATOM 757 C CA . G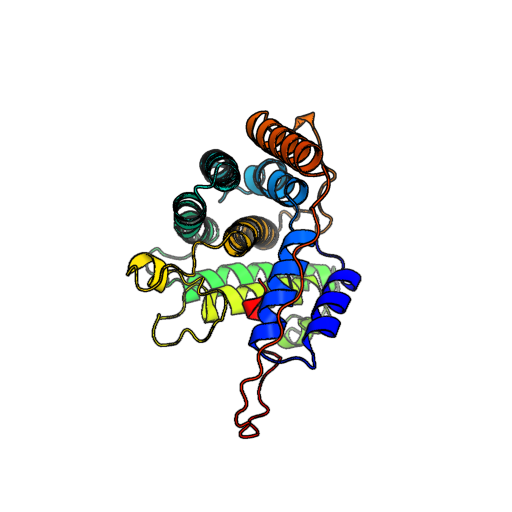LY A 1 98 ? 1.406 10.713 -20.294 1.00 81.44 98 GLY A CA 1
ATOM 758 C C . GLY A 1 98 ? 0.198 11.047 -19.406 1.00 81.44 98 GLY A C 1
ATOM 759 O O . GLY A 1 98 ? -0.445 10.176 -18.822 1.00 81.44 98 GLY A O 1
ATOM 760 N N . THR A 1 99 ? -0.164 12.331 -19.348 1.00 78.31 99 THR A N 1
ATOM 761 C CA . THR A 1 99 ? -1.173 12.867 -18.412 1.00 78.31 99 THR A CA 1
ATOM 762 C C . THR A 1 99 ? -2.578 12.277 -18.564 1.00 78.31 99 THR A C 1
ATOM 764 O O . THR A 1 99 ? -3.379 12.383 -17.640 1.00 78.31 99 THR A O 1
ATOM 767 N N . ASN A 1 100 ? -2.876 11.649 -19.705 1.00 84.81 100 ASN A N 1
ATOM 768 C CA . ASN A 1 100 ? -4.185 11.070 -20.020 1.00 84.81 100 ASN A CA 1
ATOM 769 C C . ASN A 1 100 ? -4.327 9.598 -19.596 1.00 84.81 100 ASN A C 1
ATOM 771 O O . ASN A 1 100 ? -5.373 9.001 -19.839 1.00 84.81 100 ASN A O 1
ATOM 775 N N . ALA A 1 101 ? -3.294 9.002 -18.992 1.00 90.44 101 ALA A N 1
ATOM 776 C CA . ALA A 1 101 ? -3.349 7.621 -18.526 1.00 90.44 101 ALA A CA 1
ATOM 777 C C . ALA A 1 101 ? -4.379 7.450 -17.399 1.00 90.44 101 ALA A C 1
ATOM 779 O O . ALA A 1 101 ? -4.420 8.236 -16.442 1.00 90.44 101 ALA A O 1
ATOM 780 N N . THR A 1 102 ? -5.196 6.402 -17.497 1.00 92.56 102 THR A N 1
ATOM 781 C CA . THR A 1 102 ? -6.192 6.079 -16.471 1.00 92.56 102 THR A CA 1
ATOM 782 C C . THR A 1 102 ? -5.517 5.534 -15.208 1.00 92.56 102 THR A C 1
ATOM 784 O O . THR A 1 102 ? -4.346 5.151 -15.226 1.00 92.56 102 THR A O 1
ATOM 787 N N . ALA A 1 103 ? -6.232 5.489 -14.077 1.00 92.19 103 ALA A N 1
ATOM 788 C CA . ALA A 1 103 ? -5.687 4.882 -12.859 1.00 92.19 103 ALA A CA 1
ATOM 789 C C . ALA A 1 103 ? -5.245 3.415 -13.080 1.00 92.19 103 ALA A C 1
ATOM 791 O O . ALA A 1 103 ? -4.113 3.105 -12.712 1.00 92.19 103 ALA A O 1
ATOM 792 N N . PRO A 1 104 ? -6.037 2.539 -13.739 1.00 94.12 104 PRO A N 1
ATOM 793 C CA . PRO A 1 104 ? -5.585 1.203 -14.137 1.00 94.12 104 PRO A CA 1
ATOM 794 C C . PRO A 1 104 ? -4.273 1.188 -14.929 1.00 94.12 104 PRO A C 1
ATOM 796 O O . PRO A 1 104 ? -3.381 0.419 -14.576 1.00 94.12 104 PRO A O 1
ATOM 799 N N . ASP A 1 105 ? -4.120 2.066 -15.925 1.00 95.06 105 ASP A N 1
ATOM 800 C CA . ASP A 1 105 ? -2.905 2.125 -16.753 1.00 95.06 105 ASP A CA 1
ATOM 801 C C . ASP A 1 105 ? -1.677 2.496 -15.916 1.00 95.06 105 ASP A C 1
ATOM 803 O O . ASP A 1 105 ? -0.622 1.870 -16.020 1.00 95.06 105 ASP A O 1
ATOM 807 N N . LYS A 1 106 ? -1.828 3.491 -15.030 1.00 95.88 106 LYS A N 1
ATOM 808 C CA . LYS A 1 106 ? -0.768 3.920 -14.108 1.00 95.88 106 LYS A CA 1
ATOM 809 C C . LYS A 1 106 ? -0.348 2.788 -13.168 1.00 95.88 106 LYS A C 1
ATOM 811 O O . LYS A 1 106 ? 0.844 2.603 -12.932 1.00 95.88 106 LYS A O 1
ATOM 816 N N . ILE A 1 107 ? -1.315 2.031 -12.639 1.00 96.50 107 ILE A N 1
ATOM 817 C CA . ILE A 1 107 ? -1.055 0.879 -11.762 1.00 96.50 107 ILE A CA 1
ATOM 818 C C . ILE A 1 107 ? -0.290 -0.204 -12.524 1.00 96.50 107 ILE A C 1
ATOM 820 O O . ILE A 1 107 ? 0.718 -0.712 -12.028 1.00 96.50 107 ILE A O 1
ATOM 824 N N . ASP A 1 108 ? -0.765 -0.568 -13.715 1.00 96.19 108 ASP A N 1
ATOM 825 C CA . ASP A 1 108 ? -0.146 -1.624 -14.509 1.00 96.19 108 ASP A CA 1
ATOM 826 C C . ASP A 1 108 ? 1.285 -1.241 -14.894 1.00 96.19 108 ASP A C 1
ATOM 828 O O . ASP A 1 108 ? 2.185 -2.055 -14.684 1.00 96.19 108 ASP A O 1
ATOM 832 N N . HIS A 1 109 ? 1.513 0.001 -15.339 1.00 95.75 109 HIS A N 1
ATOM 833 C CA . HIS A 1 109 ? 2.842 0.523 -15.683 1.00 95.75 109 HIS A CA 1
ATOM 834 C C . HIS A 1 109 ? 3.809 0.483 -14.495 1.00 95.75 109 HIS A C 1
ATOM 836 O O . HIS A 1 109 ? 4.874 -0.131 -14.588 1.00 95.75 109 HIS A O 1
ATOM 842 N N . ALA A 1 110 ? 3.409 1.048 -13.348 1.00 95.88 110 ALA A N 1
ATOM 843 C CA . ALA A 1 110 ? 4.236 1.071 -12.140 1.00 95.88 110 ALA A CA 1
ATOM 844 C C . ALA A 1 110 ? 4.634 -0.346 -11.697 1.00 95.88 110 ALA A C 1
ATOM 846 O O . ALA A 1 110 ? 5.801 -0.636 -11.422 1.00 95.88 110 ALA A O 1
ATOM 847 N N . VAL A 1 111 ? 3.654 -1.250 -11.642 1.00 95.69 111 VAL A N 1
ATOM 848 C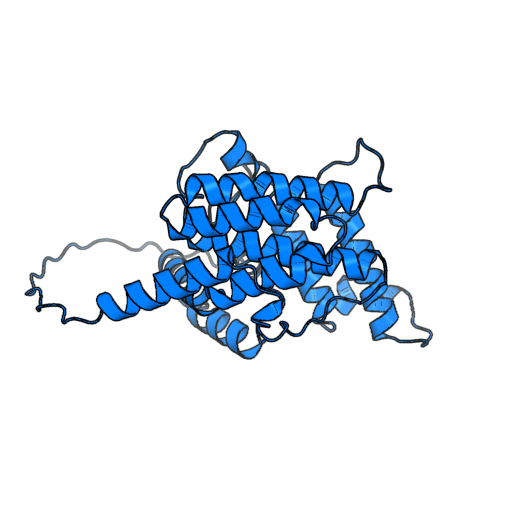 CA . VAL A 1 111 ? 3.873 -2.599 -11.120 1.00 95.69 111 VAL A CA 1
ATOM 849 C C . VAL A 1 111 ? 4.593 -3.490 -12.134 1.00 95.69 111 VAL A C 1
ATOM 851 O O . VAL A 1 111 ? 5.419 -4.301 -11.724 1.00 95.69 111 VAL A O 1
ATOM 854 N N . ASN A 1 112 ? 4.348 -3.339 -13.443 1.00 95.38 112 ASN A N 1
ATOM 855 C CA . ASN A 1 112 ? 5.046 -4.124 -14.470 1.00 95.38 112 ASN A CA 1
ATOM 856 C C . ASN A 1 112 ? 6.538 -3.828 -14.420 1.00 95.38 112 ASN A C 1
ATOM 858 O O . ASN A 1 112 ? 7.338 -4.754 -14.312 1.00 95.38 112 ASN A O 1
ATOM 862 N N . ARG A 1 113 ? 6.902 -2.545 -14.375 1.00 94.75 113 ARG A N 1
ATOM 863 C CA . ARG A 1 113 ? 8.297 -2.129 -14.264 1.00 94.75 113 ARG A CA 1
ATOM 864 C C . ARG A 1 113 ? 8.956 -2.651 -12.981 1.00 94.75 113 ARG A C 1
ATOM 866 O O . ARG A 1 113 ? 10.074 -3.156 -13.029 1.00 94.75 113 ARG A O 1
ATOM 873 N N . ALA A 1 114 ? 8.256 -2.608 -11.844 1.00 93.94 114 ALA A N 1
ATOM 874 C CA . ALA A 1 114 ? 8.762 -3.176 -10.592 1.00 93.94 114 ALA A CA 1
ATOM 875 C C . ALA A 1 114 ? 8.954 -4.708 -10.663 1.00 93.94 114 ALA A C 1
ATOM 877 O O . ALA A 1 114 ? 9.955 -5.230 -10.163 1.00 93.94 114 ALA A O 1
ATOM 878 N N . ILE A 1 115 ? 8.028 -5.435 -11.304 1.00 93.44 115 ILE A N 1
ATOM 879 C CA . ILE A 1 115 ? 8.124 -6.887 -11.525 1.00 93.44 115 ILE A CA 1
ATOM 880 C C . ILE A 1 115 ? 9.270 -7.222 -12.481 1.00 93.44 115 ILE A C 1
ATOM 882 O O . ILE A 1 115 ? 10.014 -8.160 -12.208 1.00 93.44 115 ILE A O 1
ATOM 886 N N . GLU A 1 116 ? 9.464 -6.457 -13.555 1.00 92.06 116 GLU A N 1
ATOM 887 C CA . GLU A 1 116 ? 10.593 -6.631 -14.474 1.00 92.06 116 GLU A CA 1
ATOM 888 C C . GLU A 1 116 ? 11.929 -6.511 -13.743 1.00 92.06 116 GLU A C 1
ATOM 890 O O . GLU A 1 116 ? 12.792 -7.378 -13.886 1.00 92.06 116 GLU A O 1
ATOM 895 N N . THR A 1 117 ? 12.095 -5.475 -12.917 1.00 91.94 117 THR A N 1
ATOM 896 C CA . THR A 1 117 ? 13.296 -5.305 -12.090 1.00 91.94 117 THR A CA 1
ATOM 897 C C . THR A 1 117 ? 13.459 -6.474 -11.110 1.00 91.94 117 THR A C 1
ATOM 899 O O . THR A 1 117 ? 14.555 -7.019 -10.954 1.00 91.94 117 THR A O 1
ATOM 902 N N . ALA A 1 118 ? 12.368 -6.935 -10.486 1.00 90.31 118 ALA A N 1
ATOM 903 C CA . ALA A 1 118 ? 12.396 -8.100 -9.603 1.00 90.31 118 ALA A CA 1
ATOM 904 C C . ALA A 1 118 ? 12.799 -9.392 -10.332 1.00 90.31 118 ALA A C 1
ATOM 906 O O . ALA A 1 118 ? 13.593 -10.165 -9.790 1.00 90.31 118 ALA A O 1
ATOM 907 N N . ALA A 1 119 ? 12.301 -9.601 -11.552 1.00 90.19 119 ALA A N 1
ATOM 908 C CA . ALA A 1 119 ? 12.625 -10.735 -12.410 1.00 90.19 119 ALA A CA 1
ATOM 909 C C . ALA A 1 119 ? 14.096 -10.712 -12.846 1.00 90.19 119 ALA A C 1
ATOM 911 O O . ALA A 1 119 ? 14.775 -11.735 -12.778 1.00 90.19 119 ALA A O 1
ATOM 912 N N . GLN A 1 120 ? 14.608 -9.541 -13.239 1.00 88.62 120 GLN A N 1
ATOM 913 C CA . GLN A 1 120 ? 16.019 -9.361 -13.591 1.00 88.62 120 GLN A CA 1
ATOM 914 C C . GLN A 1 120 ? 16.939 -9.728 -12.424 1.00 88.62 120 GLN A C 1
ATOM 916 O O . GLN A 1 120 ? 17.914 -10.445 -12.632 1.00 88.62 120 GLN A O 1
ATOM 921 N N . LEU A 1 121 ? 16.598 -9.304 -11.200 1.00 87.50 121 LEU A N 1
ATOM 922 C CA . LEU A 1 121 ? 17.379 -9.665 -10.018 1.00 87.50 121 LEU A CA 1
ATOM 923 C C . LEU A 1 121 ? 17.219 -11.143 -9.630 1.00 87.50 121 LEU A C 1
ATOM 925 O O . LEU A 1 121 ? 18.165 -11.744 -9.138 1.00 87.50 121 LEU A O 1
ATOM 929 N N . HIS A 1 122 ? 16.037 -11.743 -9.816 1.00 86.19 122 HIS A N 1
ATOM 930 C CA . HIS A 1 122 ? 15.801 -13.152 -9.470 1.00 86.19 122 HIS A CA 1
ATOM 931 C C . HIS A 1 122 ? 16.729 -14.103 -10.236 1.00 86.19 122 HIS A C 1
ATOM 933 O O . HIS A 1 122 ? 17.221 -15.071 -9.666 1.00 86.19 122 HIS A O 1
ATOM 939 N N . PHE A 1 123 ? 16.997 -13.800 -11.505 1.00 87.69 123 PHE A N 1
ATOM 940 C CA . PHE A 1 123 ? 17.871 -14.604 -12.354 1.00 87.69 123 PHE A CA 1
ATOM 941 C C . PHE A 1 123 ? 19.277 -14.016 -12.532 1.00 87.69 123 PHE A C 1
ATOM 943 O O . PHE A 1 123 ? 19.958 -14.422 -13.463 1.00 87.69 123 PHE A O 1
ATOM 950 N N . ASP A 1 124 ? 19.679 -13.049 -11.702 1.00 84.75 124 ASP A N 1
ATOM 951 C CA . ASP A 1 124 ? 20.916 -12.251 -11.774 1.00 84.75 124 ASP A CA 1
ATOM 952 C C . ASP A 1 124 ? 21.976 -12.727 -12.794 1.00 84.75 124 ASP A C 1
ATOM 954 O O . ASP A 1 124 ? 22.648 -13.742 -12.607 1.00 84.75 124 ASP A O 1
ATOM 958 N N . ARG A 1 125 ? 22.130 -11.971 -13.893 1.00 78.94 125 ARG A N 1
ATOM 959 C CA . ARG A 1 125 ? 23.104 -12.200 -14.987 1.00 78.94 125 ARG A CA 1
ATOM 960 C C . ARG A 1 125 ? 22.991 -13.535 -15.738 1.00 78.94 125 ARG A C 1
ATOM 962 O O . ARG A 1 125 ? 23.805 -13.783 -16.626 1.00 78.94 125 ARG A O 1
ATOM 969 N N . MET A 1 126 ? 21.991 -14.366 -15.463 1.00 88.38 126 MET A N 1
ATOM 970 C CA . MET A 1 126 ? 21.730 -15.578 -16.237 1.00 88.38 126 MET A CA 1
ATOM 971 C C . MET A 1 126 ? 20.902 -15.263 -17.484 1.00 88.38 126 MET A C 1
ATOM 973 O O . MET A 1 126 ? 19.982 -14.439 -17.469 1.00 88.38 126 MET A O 1
ATOM 977 N N . TRP A 1 127 ? 21.215 -15.948 -18.586 1.00 90.12 127 TRP A N 1
ATOM 978 C CA . TRP A 1 127 ? 20.306 -15.989 -19.724 1.00 90.12 127 TRP A CA 1
ATOM 979 C C . TRP A 1 127 ? 19.109 -16.865 -19.363 1.00 90.12 127 TRP A C 1
ATOM 981 O O . TRP A 1 127 ? 19.265 -17.975 -18.858 1.00 90.12 127 TRP A O 1
ATOM 991 N N . VAL A 1 128 ? 17.913 -16.349 -19.616 1.00 90.38 128 VAL A N 1
ATOM 992 C CA . VAL A 1 128 ? 16.653 -17.006 -19.280 1.00 90.38 128 VAL A CA 1
ATOM 993 C C . VAL A 1 128 ? 15.670 -16.726 -20.407 1.00 90.38 128 VAL A C 1
ATOM 995 O O . VAL A 1 128 ? 15.584 -15.560 -20.820 1.00 90.38 128 VAL A O 1
ATOM 998 N N . PRO A 1 129 ? 14.915 -17.734 -20.871 1.00 92.00 129 PRO A N 1
ATOM 999 C CA . PRO A 1 129 ? 13.793 -17.514 -21.771 1.00 92.00 129 PRO A CA 1
ATOM 1000 C C . PRO A 1 129 ? 12.826 -16.443 -21.220 1.00 92.00 129 PRO A C 1
ATOM 1002 O O . PRO A 1 129 ? 12.596 -16.404 -20.003 1.00 92.00 129 PRO A O 1
ATOM 1005 N N . PRO A 1 130 ? 12.283 -15.544 -22.066 1.00 88.56 130 PRO A N 1
ATOM 1006 C CA . PRO A 1 130 ? 11.407 -14.454 -21.625 1.00 88.56 130 PRO A CA 1
ATOM 1007 C C . PRO A 1 130 ? 10.185 -14.918 -20.825 1.00 88.56 130 PRO A C 1
ATOM 1009 O O . PRO A 1 130 ? 9.743 -14.217 -19.917 1.00 88.56 130 PRO A O 1
ATOM 1012 N N . GLU A 1 131 ? 9.677 -16.116 -21.110 1.00 90.56 131 GLU A N 1
ATOM 1013 C CA . GLU A 1 131 ? 8.500 -16.708 -20.474 1.00 90.56 131 GLU A CA 1
ATOM 1014 C C . GLU A 1 131 ? 8.707 -16.886 -18.963 1.00 90.56 131 GLU A C 1
ATOM 1016 O O . GLU A 1 131 ? 7.779 -16.687 -18.179 1.00 90.56 131 GLU A O 1
ATOM 1021 N N . TYR A 1 132 ? 9.942 -17.165 -18.532 1.00 90.50 132 TYR A N 1
ATOM 1022 C CA . TYR A 1 132 ? 10.291 -17.310 -17.116 1.00 90.50 132 TYR A CA 1
ATOM 1023 C C . TYR A 1 132 ? 10.453 -15.975 -16.384 1.00 90.50 132 TYR A C 1
ATOM 1025 O O . TYR A 1 132 ? 10.527 -15.953 -15.158 1.00 90.50 132 TYR A O 1
ATOM 1033 N N . LYS A 1 133 ? 10.480 -14.847 -17.104 1.00 88.56 133 LYS A N 1
ATOM 1034 C CA . LYS A 1 133 ? 10.519 -13.498 -16.513 1.00 88.56 133 LYS A CA 1
ATOM 1035 C C . LYS A 1 133 ? 9.128 -12.885 -16.346 1.00 88.56 133 LYS A C 1
ATOM 1037 O O . LYS A 1 133 ? 9.009 -11.773 -15.839 1.00 88.56 133 LYS A O 1
ATOM 1042 N N . THR A 1 134 ? 8.085 -13.591 -16.777 1.00 89.94 134 THR A N 1
ATOM 1043 C CA . THR A 1 134 ? 6.703 -13.117 -16.691 1.00 89.94 134 THR A CA 1
ATOM 1044 C C . THR A 1 134 ? 6.177 -13.160 -15.259 1.00 89.94 134 THR A C 1
ATOM 1046 O O . THR A 1 134 ? 6.625 -13.955 -14.426 1.00 89.94 134 THR A O 1
ATOM 1049 N N . CYS A 1 135 ? 5.179 -12.317 -14.979 1.00 91.12 135 CYS A N 1
ATOM 1050 C CA . CYS A 1 135 ? 4.463 -12.356 -13.708 1.00 91.12 135 CYS A CA 1
ATOM 1051 C C . CYS A 1 135 ? 3.847 -13.739 -13.462 1.00 91.12 135 CYS A C 1
ATOM 1053 O O . CYS A 1 135 ? 3.970 -14.251 -12.358 1.00 91.12 135 CYS A O 1
ATOM 1055 N N . ASP A 1 136 ? 3.244 -14.366 -14.474 1.00 91.19 136 ASP A N 1
ATOM 1056 C CA . ASP A 1 136 ? 2.564 -15.660 -14.323 1.00 91.19 136 ASP A CA 1
ATOM 1057 C C . ASP A 1 136 ? 3.505 -16.765 -13.838 1.00 91.19 136 ASP A C 1
ATOM 1059 O O . ASP A 1 136 ? 3.151 -17.538 -12.946 1.00 91.19 136 ASP A O 1
ATOM 1063 N N . TYR A 1 137 ? 4.729 -16.802 -14.368 1.00 90.69 137 TYR A N 1
ATOM 1064 C CA . TYR A 1 137 ? 5.742 -17.749 -13.915 1.00 90.69 137 TYR A CA 1
ATOM 1065 C C . TYR A 1 137 ? 6.255 -17.411 -12.507 1.00 90.69 137 TYR A C 1
ATOM 1067 O O . TYR A 1 137 ? 6.335 -18.276 -11.632 1.00 90.69 137 TYR A O 1
ATOM 1075 N N . LEU A 1 138 ? 6.592 -16.140 -12.266 1.00 91.19 138 LEU A N 1
ATOM 1076 C CA . LEU A 1 138 ? 7.236 -15.719 -11.021 1.00 91.19 138 LEU A CA 1
ATOM 1077 C C . LEU A 1 138 ? 6.271 -15.540 -9.847 1.00 91.19 138 LEU A C 1
ATOM 1079 O O . LEU A 1 138 ? 6.728 -15.514 -8.706 1.00 91.19 138 LEU A O 1
ATOM 1083 N N . PHE A 1 139 ? 4.960 -15.455 -10.073 1.00 89.00 139 PHE A N 1
ATOM 1084 C CA . PHE A 1 139 ? 3.972 -15.228 -9.016 1.00 89.00 139 PHE A CA 1
ATOM 1085 C C . PHE A 1 139 ? 4.026 -16.300 -7.920 1.00 89.00 139 PHE A C 1
ATOM 1087 O O . PHE A 1 139 ? 3.880 -15.982 -6.743 1.00 89.00 139 PHE A O 1
ATOM 1094 N N . GLY A 1 140 ? 4.273 -17.560 -8.292 1.00 83.25 140 GLY A N 1
ATOM 1095 C CA . GLY A 1 140 ? 4.414 -18.670 -7.343 1.00 83.25 140 GLY A CA 1
ATOM 1096 C C . GLY A 1 140 ? 5.828 -18.874 -6.787 1.00 83.25 140 GLY A C 1
ATOM 1097 O O . GLY A 1 140 ? 5.998 -19.682 -5.881 1.00 83.25 140 GLY A O 1
ATOM 1098 N N . GLN A 1 141 ? 6.834 -18.183 -7.330 1.00 83.69 141 GLN A N 1
ATOM 1099 C CA . GLN A 1 141 ? 8.257 -18.448 -7.060 1.00 83.69 141 GLN A CA 1
ATOM 1100 C C . GLN A 1 141 ? 8.965 -17.277 -6.365 1.00 83.69 141 GLN A C 1
ATOM 1102 O O . GLN A 1 141 ? 9.899 -17.467 -5.590 1.00 83.69 141 GLN A O 1
ATOM 1107 N N . GLY A 1 142 ? 8.542 -16.046 -6.652 1.00 83.06 142 GLY A N 1
ATOM 1108 C CA . GLY A 1 142 ? 9.152 -14.826 -6.147 1.00 83.06 142 GLY A CA 1
ATOM 1109 C C . GLY A 1 142 ? 8.222 -14.093 -5.195 1.00 83.06 142 GLY A C 1
ATOM 1110 O O . GLY A 1 142 ? 7.263 -13.464 -5.633 1.00 83.06 142 GLY A O 1
ATOM 1111 N N . GLU A 1 143 ? 8.565 -14.066 -3.907 1.00 82.69 143 GLU A N 1
ATOM 1112 C CA . GLU A 1 143 ? 7.792 -13.349 -2.876 1.00 82.69 143 GLU A CA 1
ATOM 1113 C C . GLU A 1 143 ? 7.585 -11.861 -3.218 1.00 82.69 143 GLU A C 1
ATOM 1115 O O . GLU A 1 143 ? 6.531 -11.289 -2.946 1.00 82.69 143 GLU A O 1
ATOM 1120 N N . ARG A 1 144 ? 8.571 -11.243 -3.881 1.00 86.88 144 ARG A N 1
ATOM 1121 C CA . ARG A 1 144 ? 8.514 -9.849 -4.352 1.00 86.88 144 ARG A CA 1
ATOM 1122 C C . ARG A 1 144 ? 7.461 -9.657 -5.441 1.00 86.88 144 ARG A C 1
ATOM 1124 O O . ARG A 1 144 ? 6.622 -8.768 -5.332 1.00 86.88 144 ARG A O 1
ATOM 1131 N N . VAL A 1 145 ? 7.478 -10.522 -6.457 1.00 90.12 145 VAL A N 1
ATOM 1132 C CA . VAL A 1 145 ? 6.494 -10.505 -7.551 1.00 90.12 145 VAL A CA 1
ATOM 1133 C C . VAL A 1 145 ? 5.103 -10.791 -7.000 1.00 90.12 145 VAL A C 1
ATOM 1135 O O . VAL A 1 145 ? 4.163 -10.067 -7.312 1.00 90.12 145 VAL A O 1
ATOM 1138 N N . PHE A 1 146 ? 4.985 -11.775 -6.108 1.00 88.25 146 PHE A N 1
ATOM 1139 C CA . PHE A 1 146 ? 3.741 -12.087 -5.415 1.00 88.25 146 PHE A CA 1
ATOM 1140 C C . PHE A 1 146 ? 3.176 -10.877 -4.658 1.00 88.25 146 PHE A C 1
ATOM 1142 O O . PHE A 1 146 ? 1.987 -10.567 -4.779 1.00 88.25 146 PHE A O 1
ATOM 1149 N N . ALA A 1 147 ? 4.011 -10.161 -3.899 1.00 88.62 147 ALA A N 1
ATOM 1150 C CA . ALA A 1 147 ? 3.583 -8.980 -3.160 1.00 88.62 147 ALA A CA 1
ATOM 1151 C C . ALA A 1 147 ? 3.119 -7.848 -4.089 1.00 88.62 147 ALA A C 1
ATOM 1153 O O . ALA A 1 147 ? 2.019 -7.323 -3.897 1.00 88.62 147 ALA A O 1
ATOM 1154 N N . PHE A 1 148 ? 3.910 -7.520 -5.116 1.00 92.31 148 PHE A N 1
ATOM 1155 C CA . PHE A 1 148 ? 3.583 -6.476 -6.089 1.00 92.31 148 PHE A CA 1
ATOM 1156 C C . PHE A 1 148 ? 2.303 -6.782 -6.869 1.00 92.31 148 PHE A C 1
ATOM 1158 O O . PHE A 1 148 ? 1.420 -5.932 -6.959 1.00 92.31 148 PHE A O 1
ATOM 1165 N N . GLU A 1 149 ? 2.154 -8.011 -7.360 1.00 93.00 149 GLU A N 1
ATOM 1166 C CA . GLU A 1 149 ? 0.960 -8.436 -8.089 1.00 93.00 149 GLU A CA 1
ATOM 1167 C C . GLU A 1 149 ? -0.278 -8.474 -7.183 1.00 93.00 149 GLU A C 1
ATOM 1169 O O . GLU A 1 149 ? -1.364 -8.064 -7.592 1.00 93.00 149 GLU A O 1
ATOM 1174 N N . THR A 1 150 ? -0.138 -8.894 -5.920 1.00 90.69 150 THR A N 1
ATOM 1175 C CA . THR A 1 150 ? -1.276 -8.832 -4.990 1.00 90.69 150 THR A CA 1
ATOM 1176 C C . THR A 1 150 ? -1.716 -7.386 -4.759 1.00 90.69 150 THR A C 1
ATOM 1178 O O . THR A 1 150 ? -2.913 -7.107 -4.726 1.00 90.69 150 THR A O 1
ATOM 1181 N N . PHE A 1 151 ? -0.763 -6.460 -4.620 1.00 93.31 151 PHE A N 1
ATOM 1182 C CA . PHE A 1 151 ? -1.074 -5.045 -4.440 1.00 93.31 151 PHE A CA 1
ATOM 1183 C C . PHE A 1 151 ? -1.687 -4.417 -5.700 1.00 93.31 151 PHE A C 1
ATOM 1185 O O . PHE A 1 151 ? -2.654 -3.666 -5.582 1.00 93.31 151 PHE A O 1
ATOM 1192 N N . ARG A 1 152 ? -1.223 -4.790 -6.905 1.00 95.00 152 ARG A N 1
ATOM 1193 C CA . ARG A 1 152 ? -1.877 -4.425 -8.178 1.00 95.00 152 ARG A CA 1
ATOM 1194 C C . ARG A 1 152 ? -3.346 -4.829 -8.178 1.00 95.00 152 ARG A C 1
ATOM 1196 O O . ARG A 1 152 ? -4.208 -4.001 -8.471 1.00 95.00 152 ARG A O 1
ATOM 1203 N N . ARG A 1 153 ? -3.631 -6.095 -7.856 1.00 93.25 153 ARG A N 1
ATOM 1204 C CA . ARG A 1 153 ? -5.004 -6.619 -7.819 1.00 93.25 153 ARG A CA 1
ATOM 1205 C C . ARG A 1 153 ? -5.857 -5.858 -6.817 1.00 93.25 153 ARG A C 1
ATOM 1207 O O . ARG A 1 153 ? -6.981 -5.505 -7.147 1.00 93.25 153 ARG A O 1
ATOM 1214 N N . TRP A 1 154 ? -5.316 -5.552 -5.640 1.00 92.19 154 TRP A N 1
ATOM 1215 C CA . TRP A 1 154 ? -6.022 -4.744 -4.651 1.00 92.19 154 TRP A CA 1
ATOM 1216 C C . TRP A 1 154 ? -6.348 -3.335 -5.163 1.00 92.19 154 TRP A C 1
ATOM 1218 O O . TRP A 1 154 ? -7.505 -2.911 -5.115 1.00 92.19 154 TRP A O 1
ATOM 1228 N N . LEU A 1 155 ? -5.361 -2.633 -5.732 1.00 94.12 155 LEU A N 1
ATOM 1229 C CA . LEU A 1 155 ? -5.566 -1.291 -6.274 1.00 94.12 155 LEU A CA 1
ATOM 1230 C C . LEU A 1 155 ? -6.647 -1.274 -7.362 1.00 94.12 155 LEU A C 1
ATOM 1232 O O . LEU A 1 155 ? -7.510 -0.400 -7.341 1.00 94.12 155 LEU A O 1
ATOM 1236 N N . LYS A 1 156 ? -6.623 -2.238 -8.289 1.00 93.94 156 LYS A N 1
ATOM 1237 C CA . LYS A 1 156 ? -7.557 -2.284 -9.425 1.00 93.94 156 LYS A CA 1
ATOM 1238 C C . LYS A 1 156 ? -8.949 -2.766 -9.031 1.00 93.94 156 LYS A C 1
ATOM 1240 O O . LYS A 1 156 ? -9.931 -2.159 -9.440 1.00 93.94 156 LYS A O 1
ATOM 1245 N N . ASN A 1 157 ? -9.033 -3.833 -8.240 1.00 91.69 157 ASN A N 1
ATOM 1246 C CA . ASN A 1 157 ? -10.297 -4.530 -7.996 1.00 91.69 157 ASN A CA 1
ATOM 1247 C C . ASN A 1 157 ? -11.054 -3.987 -6.781 1.00 91.69 157 ASN A C 1
ATOM 1249 O O . ASN A 1 157 ? -12.260 -4.183 -6.696 1.00 91.69 157 ASN A O 1
ATOM 1253 N N . HIS A 1 158 ? -10.370 -3.300 -5.859 1.00 89.81 158 HIS A N 1
ATOM 1254 C CA . HIS A 1 158 ? -10.978 -2.832 -4.613 1.00 89.81 158 HIS A CA 1
ATOM 1255 C C . HIS A 1 158 ? -10.840 -1.319 -4.434 1.00 89.81 158 HIS A C 1
ATOM 1257 O O . HIS A 1 158 ? -11.837 -0.635 -4.202 1.00 89.81 158 HIS A O 1
ATOM 1263 N N . PHE A 1 159 ? -9.634 -0.762 -4.578 1.00 92.69 159 PHE A N 1
ATOM 1264 C CA . PHE A 1 159 ? -9.412 0.649 -4.250 1.00 92.69 159 PHE A CA 1
ATOM 1265 C C . PHE A 1 159 ? -9.916 1.618 -5.335 1.00 92.69 159 PHE A C 1
ATOM 1267 O O . PHE A 1 159 ? -10.608 2.581 -5.006 1.00 92.69 159 PHE A O 1
ATOM 1274 N N . PHE A 1 160 ? -9.608 1.369 -6.613 1.00 93.12 160 PHE A N 1
ATOM 1275 C CA . PHE A 1 160 ? -9.982 2.221 -7.754 1.00 93.12 160 PHE A CA 1
ATOM 1276 C C . PHE A 1 160 ? -11.146 1.679 -8.596 1.00 93.12 160 PHE A C 1
ATOM 1278 O O . PHE A 1 160 ? -11.510 2.313 -9.584 1.00 93.12 160 PHE A O 1
ATOM 1285 N N . CYS A 1 161 ? -11.737 0.535 -8.240 1.00 90.62 161 CYS A N 1
ATOM 1286 C CA . CYS A 1 161 ? -12.885 0.013 -8.981 1.00 90.62 161 CYS A CA 1
ATOM 1287 C C . CYS A 1 161 ? -14.115 0.914 -8.819 1.00 90.62 161 CYS A C 1
ATOM 1289 O O . CYS A 1 161 ? -14.229 1.702 -7.869 1.00 90.62 161 CYS A O 1
ATOM 1291 N N . ASN A 1 162 ? -15.059 0.786 -9.747 1.00 89.00 162 ASN A N 1
ATOM 1292 C CA . ASN A 1 162 ? -16.301 1.530 -9.652 1.00 89.00 162 ASN A CA 1
ATOM 1293 C C . ASN A 1 162 ? -17.129 1.046 -8.457 1.00 89.00 162 ASN A C 1
ATOM 1295 O O . ASN A 1 162 ? -17.185 -0.144 -8.161 1.00 89.00 162 ASN A O 1
ATOM 1299 N N . THR A 1 163 ? -17.862 1.955 -7.810 1.00 85.31 163 THR A N 1
ATOM 1300 C CA . THR A 1 163 ? -18.671 1.623 -6.623 1.00 85.31 163 THR A CA 1
ATOM 1301 C C . THR A 1 163 ? -19.686 0.498 -6.859 1.00 85.31 163 THR A C 1
ATOM 1303 O O . THR A 1 163 ? -19.989 -0.239 -5.931 1.00 85.31 163 THR A O 1
ATOM 1306 N N . HIS A 1 164 ? -20.199 0.338 -8.083 1.00 86.44 164 HIS A N 1
ATOM 1307 C CA . HIS A 1 164 ? -21.144 -0.732 -8.428 1.00 86.44 164 HIS A CA 1
ATOM 1308 C C . HIS A 1 164 ? -20.481 -2.107 -8.623 1.00 86.44 164 HIS A C 1
ATOM 1310 O O . HIS A 1 164 ? -21.171 -3.120 -8.576 1.00 86.44 164 HIS A O 1
ATOM 1316 N N . GLU A 1 165 ? -19.165 -2.141 -8.835 1.00 86.56 165 GLU A N 1
ATOM 1317 C CA . GLU A 1 165 ? -18.359 -3.361 -8.984 1.00 86.56 165 GLU A CA 1
ATOM 1318 C C . GLU A 1 165 ? -17.685 -3.768 -7.668 1.00 86.56 165 GLU A C 1
ATOM 1320 O O . GLU A 1 165 ? -17.129 -4.858 -7.572 1.00 86.56 165 GLU A O 1
ATOM 1325 N N . TYR A 1 166 ? -17.726 -2.902 -6.652 1.00 84.38 166 TYR A N 1
ATOM 1326 C CA . TYR A 1 166 ? -17.098 -3.152 -5.364 1.00 84.38 166 TYR A CA 1
ATOM 1327 C C . TYR A 1 166 ? -17.881 -4.199 -4.559 1.00 84.38 166 TYR A C 1
ATOM 1329 O O . TYR A 1 166 ? -19.014 -3.964 -4.137 1.00 84.38 166 TYR A O 1
ATOM 1337 N N . ASP A 1 167 ? -17.248 -5.338 -4.290 1.00 81.31 167 ASP A N 1
ATOM 1338 C CA . ASP A 1 167 ? -17.778 -6.432 -3.465 1.00 81.31 167 ASP A CA 1
ATOM 1339 C C . ASP A 1 167 ? -17.027 -6.607 -2.133 1.00 81.31 167 ASP A C 1
ATOM 1341 O O . ASP A 1 167 ? -17.327 -7.519 -1.344 1.00 81.31 167 ASP A O 1
ATOM 1345 N N . GLY A 1 168 ? -16.071 -5.708 -1.885 1.00 75.94 168 GLY A N 1
ATOM 1346 C CA . GLY A 1 168 ? -15.159 -5.782 -0.765 1.00 75.94 168 GLY A CA 1
ATOM 1347 C C . GLY A 1 168 ? -15.820 -5.490 0.578 1.00 75.94 168 GLY A C 1
ATOM 1348 O O . GLY A 1 168 ? -16.861 -4.846 0.712 1.00 75.94 168 GLY A O 1
ATOM 1349 N N . VAL A 1 169 ? -15.190 -5.993 1.627 1.00 74.12 169 VAL A N 1
ATOM 1350 C CA . VAL A 1 169 ? -15.748 -5.983 2.991 1.00 74.12 169 VAL A CA 1
ATOM 1351 C C . VAL A 1 169 ? -15.272 -4.818 3.854 1.00 74.12 169 VAL A C 1
ATOM 1353 O O . VAL A 1 169 ? -15.887 -4.483 4.871 1.00 74.12 169 VAL A O 1
ATOM 1356 N N . THR A 1 170 ? -14.155 -4.207 3.471 1.00 75.06 170 THR A N 1
ATOM 1357 C CA . THR A 1 170 ? -13.532 -3.083 4.183 1.00 75.06 170 THR A CA 1
ATOM 1358 C C . THR A 1 170 ? -14.206 -1.752 3.858 1.00 75.06 170 THR A C 1
ATOM 1360 O O . THR A 1 170 ? -13.999 -0.770 4.578 1.00 75.06 170 THR A O 1
ATOM 1363 N N . TRP A 1 171 ? -15.011 -1.732 2.788 1.00 77.94 171 TRP A N 1
ATOM 1364 C CA . TRP A 1 171 ? -15.616 -0.548 2.177 1.00 77.94 171 TRP A CA 1
ATOM 1365 C C . TRP A 1 171 ? -14.592 0.523 1.781 1.00 77.94 171 TRP A C 1
ATOM 1367 O O . TRP A 1 171 ? -14.933 1.689 1.591 1.00 77.94 171 TRP A O 1
ATOM 1377 N N . LEU A 1 172 ? -13.321 0.130 1.667 1.00 84.88 172 LEU A N 1
ATOM 1378 C CA . LEU A 1 172 ? -12.196 1.006 1.388 1.00 84.88 172 LEU A CA 1
ATOM 1379 C C . LEU A 1 172 ? -12.023 1.158 -0.125 1.00 84.88 172 LEU A C 1
ATOM 1381 O O . LEU A 1 172 ? -11.190 0.506 -0.747 1.00 84.88 172 LEU A O 1
ATOM 1385 N N . ASN A 1 173 ? -12.854 2.022 -0.700 1.00 89.06 173 ASN A N 1
ATOM 1386 C CA . ASN A 1 173 ? -12.887 2.323 -2.124 1.00 89.06 173 ASN A CA 1
ATOM 1387 C C . ASN A 1 173 ? -12.873 3.844 -2.349 1.00 89.06 173 ASN A C 1
ATOM 1389 O O . ASN A 1 173 ? -13.605 4.602 -1.703 1.00 89.06 173 ASN A O 1
ATOM 1393 N N . ARG A 1 174 ? -12.046 4.298 -3.292 1.00 89.19 174 ARG A N 1
ATOM 1394 C CA . ARG A 1 174 ? -11.833 5.715 -3.614 1.00 89.19 174 ARG A CA 1
ATOM 1395 C C . ARG A 1 174 ? -13.092 6.388 -4.166 1.00 89.19 174 ARG A C 1
ATOM 1397 O O . ARG A 1 174 ? -13.365 7.535 -3.815 1.00 89.19 174 ARG A O 1
ATOM 1404 N N . HIS A 1 175 ? -13.878 5.694 -4.989 1.00 85.62 175 HIS A N 1
ATOM 1405 C CA . HIS A 1 175 ? -15.142 6.223 -5.514 1.00 85.62 175 HIS A CA 1
ATOM 1406 C C . HIS A 1 175 ? -16.220 6.318 -4.429 1.00 85.62 175 HIS A C 1
ATOM 1408 O O . HIS A 1 175 ? -16.925 7.321 -4.361 1.00 85.62 175 HIS A O 1
ATOM 1414 N N . MET A 1 176 ? -16.291 5.342 -3.521 1.00 84.25 176 MET A N 1
ATOM 1415 C CA . MET A 1 176 ? -17.204 5.399 -2.375 1.00 84.25 176 MET A CA 1
ATOM 1416 C C . MET A 1 176 ? -16.914 6.580 -1.453 1.00 84.25 176 MET A C 1
ATOM 1418 O O . MET A 1 176 ? -17.841 7.247 -0.997 1.00 84.25 176 MET A O 1
ATOM 1422 N N . PHE A 1 177 ? -15.632 6.857 -1.203 1.00 84.19 177 PHE A N 1
ATOM 1423 C CA . PHE A 1 177 ? -15.213 8.053 -0.482 1.00 84.19 177 PHE A CA 1
ATOM 1424 C C . PHE A 1 177 ? -15.630 9.329 -1.225 1.00 84.19 177 PHE A C 1
ATOM 1426 O O . PHE A 1 177 ? -16.287 10.186 -0.639 1.00 84.19 177 PHE A O 1
ATOM 1433 N N . ALA A 1 178 ? -15.306 9.431 -2.518 1.00 81.69 178 ALA A N 1
ATOM 1434 C CA . ALA A 1 178 ? -15.599 10.616 -3.325 1.00 81.69 178 ALA A CA 1
ATOM 1435 C C . ALA A 1 178 ? -17.104 10.927 -3.418 1.00 81.69 178 ALA A C 1
ATOM 1437 O O . ALA A 1 178 ? -17.491 12.092 -3.468 1.00 81.69 178 ALA A O 1
ATOM 1438 N N . HIS A 1 179 ? -17.949 9.894 -3.420 1.00 82.94 179 HIS A N 1
ATOM 1439 C CA . HIS A 1 179 ? -19.403 10.028 -3.486 1.00 82.94 179 HIS A CA 1
ATOM 1440 C C . HIS A 1 179 ? -20.095 9.978 -2.114 1.00 82.94 179 HIS A C 1
ATOM 1442 O O . HIS A 1 179 ? -21.315 10.111 -2.048 1.00 82.94 179 HIS A O 1
ATOM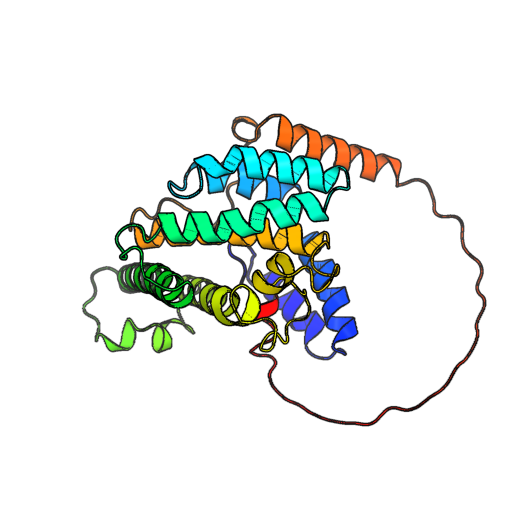 1448 N N . GLY A 1 180 ? -19.349 9.789 -1.018 1.00 79.00 180 GLY A N 1
ATOM 1449 C CA . GLY A 1 180 ? -19.891 9.751 0.344 1.00 79.00 180 GLY A CA 1
ATOM 1450 C C . GLY A 1 180 ? -20.922 8.641 0.588 1.00 79.00 180 GLY A C 1
ATOM 1451 O O . GLY A 1 180 ? -21.799 8.798 1.433 1.00 79.00 180 GLY A O 1
ATOM 1452 N N . THR A 1 181 ? -20.854 7.528 -0.149 1.00 75.62 181 THR A N 1
ATOM 1453 C CA . THR A 1 181 ? -21.948 6.538 -0.224 1.00 75.62 181 THR A CA 1
ATOM 1454 C C . THR A 1 181 ? -22.081 5.640 1.007 1.00 75.62 181 THR A C 1
ATOM 1456 O O . THR A 1 181 ? -23.118 5.010 1.193 1.00 75.62 181 THR A O 1
ATOM 1459 N N . ALA A 1 182 ? -21.053 5.553 1.853 1.00 74.56 182 ALA A N 1
ATOM 1460 C CA . ALA A 1 182 ? -21.085 4.813 3.116 1.00 74.56 182 ALA A CA 1
ATOM 1461 C C . ALA A 1 182 ? -20.123 5.447 4.130 1.00 74.56 182 ALA A C 1
ATOM 1463 O O . ALA A 1 182 ? -19.156 6.082 3.730 1.00 74.56 182 ALA A O 1
ATOM 1464 N N . ALA A 1 183 ? -20.344 5.249 5.434 1.00 76.81 183 ALA A N 1
ATOM 1465 C CA . ALA A 1 183 ? -19.425 5.696 6.496 1.00 76.81 183 ALA A CA 1
ATOM 1466 C C . ALA A 1 183 ? -18.475 4.584 6.989 1.00 76.81 183 ALA A C 1
ATOM 1468 O O . ALA A 1 183 ? -17.544 4.836 7.753 1.00 76.81 183 ALA A O 1
ATOM 1469 N N . SER A 1 184 ? -18.685 3.341 6.549 1.00 78.62 184 SER A N 1
ATOM 1470 C CA . SER A 1 184 ? -17.945 2.152 6.994 1.00 78.62 184 SER A CA 1
ATOM 1471 C C . SER A 1 184 ? -16.448 2.188 6.672 1.00 78.62 184 SER A C 1
ATOM 1473 O O . SER A 1 184 ? -15.684 1.486 7.332 1.00 78.62 184 SER A O 1
ATOM 1475 N N . TRP A 1 185 ? -16.011 3.034 5.733 1.00 79.62 185 TRP A N 1
ATOM 1476 C CA . TRP A 1 185 ? -14.598 3.221 5.400 1.00 79.62 185 TRP A CA 1
ATOM 1477 C C . TRP A 1 185 ? -13.792 3.926 6.504 1.00 79.62 185 TRP A C 1
ATOM 1479 O O . TRP A 1 185 ? -12.571 3.795 6.535 1.00 79.62 185 TRP A O 1
ATOM 1489 N N . GLN A 1 186 ? -14.447 4.610 7.449 1.00 83.69 186 GLN A N 1
ATOM 1490 C CA . GLN A 1 186 ? -13.820 5.435 8.496 1.00 83.69 186 GLN A CA 1
ATOM 1491 C C . GLN A 1 186 ? -13.235 4.616 9.670 1.00 83.69 186 GLN A C 1
ATOM 1493 O O . GLN A 1 186 ? -13.004 5.148 10.753 1.00 83.69 186 GLN A O 1
ATOM 1498 N N . GLN A 1 187 ? -13.031 3.306 9.501 1.00 83.44 187 GLN A N 1
ATOM 1499 C CA . GLN A 1 187 ? -12.604 2.408 10.578 1.00 83.44 187 GLN A CA 1
ATOM 1500 C C . GLN A 1 187 ? -11.091 2.485 10.863 1.00 83.44 187 GLN A C 1
ATOM 1502 O O . GLN A 1 187 ? -10.300 2.616 9.926 1.00 83.44 187 GLN A O 1
ATOM 1507 N N . PRO A 1 188 ? -10.652 2.262 12.121 1.00 85.00 188 PRO A N 1
ATOM 1508 C CA . PRO A 1 188 ? -9.230 2.239 12.485 1.00 85.00 188 PRO A CA 1
ATOM 1509 C C . PRO A 1 188 ? -8.384 1.266 11.654 1.00 85.00 188 PRO A C 1
ATOM 1511 O O . PRO A 1 188 ? -7.251 1.568 11.286 1.00 85.00 188 PRO A O 1
ATOM 1514 N N . ALA A 1 189 ? -8.947 0.106 11.305 1.00 84.50 189 ALA A N 1
ATOM 1515 C CA . ALA A 1 189 ? -8.260 -0.882 10.478 1.00 84.50 189 ALA A CA 1
ATOM 1516 C C . ALA A 1 189 ? -7.943 -0.345 9.070 1.00 84.50 189 ALA A C 1
ATOM 1518 O O . ALA A 1 189 ? -6.902 -0.674 8.512 1.00 84.50 189 ALA A O 1
ATOM 1519 N N . ASN A 1 190 ? -8.798 0.519 8.512 1.00 87.81 190 ASN A N 1
ATOM 1520 C CA . ASN A 1 190 ? -8.565 1.121 7.200 1.00 87.81 190 ASN A CA 1
ATOM 1521 C C . ASN A 1 190 ? -7.471 2.187 7.243 1.00 87.81 190 ASN A C 1
ATOM 1523 O O . ASN A 1 190 ? -6.737 2.323 6.273 1.00 87.81 190 ASN A O 1
ATOM 1527 N N . PHE A 1 191 ? -7.293 2.883 8.369 1.00 91.19 191 PHE A N 1
ATOM 1528 C CA . PHE A 1 191 ? -6.148 3.779 8.535 1.00 91.19 191 PHE A CA 1
ATOM 1529 C C . PHE A 1 191 ? -4.823 3.015 8.433 1.00 91.19 191 PHE A C 1
ATOM 1531 O O . PHE A 1 191 ? -3.950 3.400 7.657 1.00 91.19 191 PHE A O 1
ATOM 1538 N N . ALA A 1 192 ? -4.707 1.885 9.139 1.00 90.00 192 ALA A N 1
ATOM 1539 C CA . ALA A 1 192 ? -3.526 1.031 9.049 1.00 90.00 192 ALA A CA 1
ATOM 1540 C C . ALA A 1 192 ? -3.275 0.546 7.608 1.00 90.00 192 ALA A C 1
ATOM 1542 O O . ALA A 1 192 ? -2.143 0.629 7.132 1.00 90.00 192 ALA A O 1
ATOM 1543 N N . ARG A 1 193 ? -4.330 0.127 6.891 1.00 89.12 193 ARG A N 1
ATOM 1544 C CA . ARG A 1 193 ? -4.253 -0.247 5.465 1.00 89.12 193 ARG A CA 1
ATOM 1545 C C . ARG A 1 193 ? -3.737 0.889 4.590 1.00 89.12 193 ARG A C 1
ATOM 1547 O O . ARG A 1 193 ? -2.844 0.668 3.785 1.00 89.12 193 ARG A O 1
ATOM 1554 N N . MET A 1 194 ? -4.219 2.120 4.783 1.00 93.19 194 MET A N 1
ATOM 1555 C CA . MET A 1 194 ? -3.726 3.278 4.024 1.00 93.19 194 MET A CA 1
ATOM 1556 C C . MET A 1 194 ? -2.238 3.549 4.278 1.00 93.19 194 MET A C 1
ATOM 1558 O O . MET A 1 194 ? -1.496 3.812 3.333 1.00 93.19 194 MET A O 1
ATOM 1562 N N . VAL A 1 195 ? -1.772 3.438 5.526 1.00 93.56 195 VAL A N 1
ATOM 1563 C CA . VAL A 1 195 ? -0.341 3.586 5.848 1.00 93.56 195 VAL A CA 1
ATOM 1564 C C . VAL A 1 195 ? 0.492 2.493 5.170 1.00 93.56 195 VAL A C 1
ATOM 1566 O O . VAL A 1 195 ? 1.522 2.791 4.563 1.00 93.56 195 VAL A O 1
ATOM 1569 N N . VAL A 1 196 ? 0.034 1.238 5.223 1.00 91.88 196 VAL A N 1
ATOM 1570 C CA . VAL A 1 196 ? 0.689 0.100 4.556 1.00 91.88 196 VAL A CA 1
ATOM 1571 C C . VAL A 1 196 ? 0.684 0.269 3.037 1.00 91.88 196 VAL A C 1
ATOM 1573 O O . VAL A 1 196 ? 1.692 -0.020 2.394 1.00 91.88 196 VAL A O 1
ATOM 1576 N N . ALA A 1 197 ? -0.402 0.773 2.453 1.00 94.06 197 ALA A N 1
ATOM 1577 C CA . ALA A 1 197 ? -0.512 1.031 1.021 1.00 94.06 197 ALA A CA 1
ATOM 1578 C C . ALA A 1 197 ? 0.484 2.106 0.560 1.00 94.06 197 ALA A C 1
ATOM 1580 O O . ALA A 1 197 ? 1.182 1.899 -0.430 1.00 94.06 197 ALA A O 1
ATOM 1581 N N . LEU A 1 198 ? 0.627 3.209 1.306 1.00 95.19 198 LEU A N 1
ATOM 1582 C CA . LEU A 1 198 ? 1.636 4.239 1.021 1.00 95.19 198 LEU A CA 1
ATOM 1583 C C . LEU A 1 198 ? 3.059 3.684 1.134 1.00 95.19 198 LEU A C 1
ATOM 1585 O O . LEU A 1 198 ? 3.889 3.934 0.263 1.00 95.19 198 LEU A O 1
ATOM 1589 N N . ALA A 1 199 ? 3.343 2.891 2.169 1.00 93.06 199 ALA A N 1
ATOM 1590 C CA . ALA A 1 199 ? 4.642 2.237 2.296 1.00 93.06 199 ALA A CA 1
ATOM 1591 C C . ALA A 1 199 ? 4.888 1.263 1.130 1.00 93.06 199 ALA A C 1
ATOM 1593 O O . ALA A 1 199 ? 5.973 1.237 0.557 1.00 93.06 199 ALA A O 1
ATOM 1594 N N . THR A 1 200 ? 3.871 0.509 0.714 1.00 93.25 200 THR A N 1
ATOM 1595 C CA . THR A 1 200 ? 3.965 -0.416 -0.424 1.00 93.25 200 THR A CA 1
ATOM 1596 C C . THR A 1 200 ? 4.212 0.322 -1.739 1.00 93.25 200 THR A C 1
ATOM 1598 O O . THR A 1 200 ? 5.020 -0.137 -2.543 1.00 93.25 200 THR A O 1
ATOM 1601 N N . LEU A 1 201 ? 3.606 1.497 -1.938 1.00 94.38 201 LEU A N 1
ATOM 1602 C CA . LEU A 1 201 ? 3.919 2.373 -3.070 1.00 94.38 201 LEU A CA 1
ATOM 1603 C C . LEU A 1 201 ? 5.360 2.879 -3.033 1.00 94.38 201 LEU A C 1
ATOM 1605 O O . LEU A 1 201 ? 6.010 2.873 -4.075 1.00 94.38 201 LEU A O 1
ATOM 1609 N N . ALA A 1 202 ? 5.885 3.235 -1.855 1.00 92.81 202 ALA A N 1
ATOM 1610 C CA . ALA A 1 202 ? 7.303 3.556 -1.710 1.00 92.81 202 ALA A CA 1
ATOM 1611 C C . ALA A 1 202 ? 8.163 2.382 -2.191 1.00 92.81 202 ALA A C 1
ATOM 1613 O O . ALA A 1 202 ? 9.024 2.572 -3.041 1.00 92.81 202 ALA A O 1
ATOM 1614 N N . ALA A 1 203 ? 7.890 1.157 -1.722 1.00 91.88 203 ALA A N 1
ATOM 1615 C CA . ALA A 1 203 ? 8.605 -0.032 -2.182 1.00 91.88 203 ALA A CA 1
ATOM 1616 C C . ALA A 1 203 ? 8.509 -0.210 -3.706 1.00 91.88 203 ALA A C 1
ATOM 1618 O O . ALA A 1 203 ? 9.531 -0.427 -4.346 1.00 91.88 203 ALA A O 1
ATOM 1619 N N . ILE A 1 204 ? 7.324 -0.062 -4.303 1.00 93.75 204 ILE A N 1
ATOM 1620 C CA . ILE A 1 204 ? 7.157 -0.137 -5.762 1.00 93.75 204 ILE A CA 1
ATOM 1621 C C . ILE A 1 204 ? 8.015 0.910 -6.477 1.00 93.75 204 ILE A C 1
ATOM 1623 O O . ILE A 1 204 ? 8.691 0.545 -7.431 1.00 93.75 204 ILE A O 1
ATOM 1627 N N . GLU A 1 205 ? 8.063 2.160 -6.003 1.00 93.50 205 GLU A N 1
ATOM 1628 C CA . GLU A 1 205 ? 8.897 3.220 -6.596 1.00 93.50 205 GLU A CA 1
ATOM 1629 C C . GLU A 1 205 ? 10.386 2.833 -6.641 1.00 93.50 205 GLU A C 1
ATOM 1631 O O . GLU A 1 205 ? 11.043 2.996 -7.665 1.00 93.50 205 GLU A O 1
ATOM 1636 N N . TYR A 1 206 ? 10.929 2.224 -5.586 1.00 90.88 206 TYR A N 1
ATOM 1637 C CA . TYR A 1 206 ? 12.339 1.799 -5.586 1.00 90.88 206 TYR A CA 1
ATOM 1638 C C . TYR A 1 206 ? 12.671 0.704 -6.587 1.00 90.88 206 TYR A C 1
ATOM 1640 O O . TYR A 1 206 ? 13.792 0.647 -7.102 1.00 90.88 206 TYR A O 1
ATOM 1648 N N . TRP A 1 207 ? 11.717 -0.193 -6.820 1.00 91.62 207 TRP A N 1
ATOM 1649 C CA . TRP A 1 207 ? 11.856 -1.265 -7.800 1.00 91.62 207 TRP A CA 1
ATOM 1650 C C . TRP A 1 207 ? 11.566 -0.769 -9.214 1.00 91.62 207 TRP A C 1
ATOM 1652 O O . TRP A 1 207 ? 12.189 -1.239 -10.164 1.00 91.62 207 TRP A O 1
ATOM 1662 N N . TYR A 1 208 ? 10.689 0.222 -9.346 1.00 92.31 208 TYR A N 1
ATOM 1663 C CA . TYR A 1 208 ? 10.448 0.956 -10.579 1.00 92.31 208 TYR A CA 1
ATOM 1664 C C . TYR A 1 208 ? 11.729 1.653 -11.067 1.00 92.31 208 TYR A C 1
ATOM 1666 O O . TYR A 1 208 ? 12.172 1.420 -12.193 1.00 92.31 208 TYR A O 1
ATOM 1674 N N . ASP A 1 209 ? 12.385 2.406 -10.178 1.00 88.44 209 ASP A N 1
ATOM 1675 C CA . ASP A 1 209 ? 13.614 3.160 -10.465 1.00 88.44 209 ASP A CA 1
ATOM 1676 C C . ASP A 1 209 ? 14.886 2.287 -10.479 1.00 88.44 209 ASP A C 1
ATOM 1678 O O . ASP A 1 209 ? 15.979 2.786 -10.747 1.00 88.44 209 ASP A O 1
ATOM 1682 N N . ALA A 1 210 ? 14.777 0.992 -10.152 1.00 83.06 210 ALA A N 1
ATOM 1683 C CA . ALA A 1 210 ? 15.905 0.068 -9.971 1.00 83.06 210 ALA A CA 1
ATOM 1684 C C . ALA A 1 210 ? 16.991 0.576 -8.995 1.00 83.06 210 ALA A C 1
ATOM 1686 O O . ALA A 1 210 ? 18.159 0.184 -9.065 1.00 83.06 210 ALA A O 1
ATOM 1687 N N . SER A 1 211 ? 16.608 1.429 -8.044 1.00 75.38 211 SER A N 1
ATOM 1688 C CA . SER A 1 211 ? 17.501 1.959 -7.009 1.00 75.38 211 SER A CA 1
ATOM 1689 C C . SER A 1 211 ? 17.636 1.014 -5.810 1.00 75.38 211 SER A C 1
ATOM 1691 O O . SER A 1 211 ? 18.610 1.114 -5.068 1.00 75.38 211 SER A O 1
ATOM 1693 N N . HIS A 1 212 ? 16.696 0.071 -5.644 1.00 68.62 212 HIS A N 1
ATOM 1694 C CA . HIS A 1 212 ? 16.730 -1.021 -4.655 1.00 68.62 212 HIS A CA 1
ATOM 1695 C C . HIS A 1 212 ? 16.951 -0.580 -3.192 1.00 68.62 212 HIS A C 1
ATOM 1697 O O . HIS A 1 212 ? 17.372 -1.380 -2.359 1.00 68.62 212 HIS A O 1
ATOM 1703 N N . SER A 1 213 ? 16.684 0.683 -2.850 1.00 64.12 213 SER A N 1
ATOM 1704 C CA . SER A 1 213 ? 17.073 1.251 -1.552 1.00 64.12 213 SER A CA 1
ATOM 1705 C C . SER A 1 213 ? 16.056 1.042 -0.427 1.00 64.12 213 SER A C 1
ATOM 1707 O O . SER A 1 213 ? 16.378 1.314 0.731 1.00 64.12 213 SER A O 1
ATOM 1709 N N . VAL A 1 214 ? 14.875 0.477 -0.715 1.00 64.31 214 VAL A N 1
ATOM 1710 C CA . VAL A 1 214 ? 13.978 -0.053 0.322 1.00 64.31 214 VAL A CA 1
ATOM 1711 C C . VAL A 1 214 ? 14.215 -1.535 0.552 1.00 64.31 214 VAL A C 1
ATOM 1713 O O . VAL A 1 214 ? 14.020 -2.380 -0.320 1.00 64.31 214 VAL A O 1
ATOM 1716 N N . SER A 1 215 ? 14.593 -1.831 1.792 1.00 69.19 215 SER A N 1
ATOM 1717 C CA . SER A 1 215 ? 14.668 -3.185 2.319 1.00 69.19 215 SER A CA 1
ATOM 1718 C C . SER A 1 215 ? 13.271 -3.799 2.454 1.00 69.19 215 SER A C 1
ATOM 1720 O O . SER A 1 215 ? 12.333 -3.150 2.921 1.00 69.19 215 SER A O 1
ATOM 1722 N N . PHE A 1 216 ? 13.144 -5.086 2.124 1.00 70.38 216 PHE A N 1
ATOM 1723 C CA . PHE A 1 216 ? 11.962 -5.892 2.466 1.00 70.38 216 PHE A CA 1
ATOM 1724 C C . PHE A 1 216 ? 11.929 -6.316 3.938 1.00 70.38 216 PHE A C 1
ATOM 1726 O O . PHE A 1 216 ? 10.934 -6.872 4.400 1.00 70.38 216 PHE A O 1
ATOM 1733 N N . PHE A 1 217 ? 12.986 -6.015 4.692 1.00 73.69 217 PHE A N 1
ATOM 1734 C CA . PHE A 1 217 ? 12.969 -6.071 6.145 1.00 73.69 217 PHE A CA 1
ATOM 1735 C C . PHE A 1 217 ? 12.514 -4.726 6.689 1.00 73.69 217 PHE A C 1
ATOM 1737 O O . PHE A 1 217 ? 13.032 -3.684 6.282 1.00 73.69 217 PHE A O 1
ATOM 1744 N N . LEU A 1 218 ? 11.551 -4.755 7.612 1.00 75.00 218 LEU A N 1
ATOM 1745 C CA . LEU A 1 218 ? 11.104 -3.541 8.278 1.00 75.00 218 LEU A CA 1
ATOM 1746 C C . LEU A 1 218 ? 12.316 -2.916 8.980 1.00 75.00 218 LEU A C 1
ATOM 1748 O O . LEU A 1 218 ? 12.969 -3.616 9.762 1.00 75.00 218 LEU A O 1
ATOM 1752 N N . PRO A 1 219 ? 12.637 -1.635 8.731 1.00 76.38 219 PRO A N 1
ATOM 1753 C CA . PRO A 1 219 ? 13.700 -0.974 9.462 1.00 76.38 219 PRO A CA 1
ATOM 1754 C C . PRO A 1 219 ? 13.435 -1.070 10.962 1.00 76.38 219 PRO A C 1
ATOM 1756 O O . PRO A 1 219 ? 12.308 -0.850 11.418 1.00 76.38 219 PRO A O 1
ATOM 1759 N N . ALA A 1 220 ? 14.480 -1.371 11.735 1.00 75.00 220 ALA A N 1
ATOM 1760 C CA . ALA A 1 220 ? 14.392 -1.235 13.179 1.00 75.00 220 ALA A CA 1
ATOM 1761 C C . ALA A 1 220 ? 13.940 0.192 13.511 1.00 75.00 220 ALA A C 1
ATOM 1763 O O . ALA A 1 220 ? 14.307 1.161 12.835 1.00 75.00 220 ALA A O 1
ATOM 1764 N N . MET A 1 221 ? 13.104 0.331 14.536 1.00 70.44 221 MET A N 1
ATOM 1765 C CA . MET A 1 221 ? 12.649 1.651 14.935 1.00 70.44 221 MET A CA 1
ATOM 1766 C C . MET A 1 221 ? 13.854 2.461 15.412 1.00 70.44 221 MET A C 1
ATOM 1768 O O . MET A 1 221 ? 14.470 2.126 16.418 1.00 70.44 221 MET A O 1
ATOM 1772 N N . ASN A 1 222 ? 14.195 3.509 14.670 1.00 73.88 222 ASN A N 1
ATOM 1773 C CA . ASN A 1 222 ? 15.269 4.411 15.032 1.00 73.88 222 ASN A CA 1
ATOM 1774 C C . ASN A 1 222 ? 14.639 5.633 15.692 1.00 73.88 222 ASN A C 1
ATOM 1776 O O . ASN A 1 222 ? 14.057 6.474 15.001 1.00 73.88 222 ASN A O 1
ATOM 1780 N N . ASP A 1 223 ? 14.735 5.721 17.020 1.00 63.38 223 ASP A N 1
ATOM 1781 C CA . ASP A 1 223 ? 14.170 6.849 17.752 1.00 63.38 223 ASP A CA 1
ATOM 1782 C C . ASP A 1 223 ? 14.742 8.182 17.228 1.00 63.38 223 ASP A C 1
ATOM 1784 O O . ASP A 1 223 ? 14.001 9.150 17.168 1.00 63.38 223 ASP A O 1
ATOM 1788 N N . ASP A 1 224 ? 15.970 8.274 16.723 1.00 60.56 224 ASP A N 1
ATOM 1789 C CA . ASP A 1 224 ? 16.507 9.547 16.208 1.00 60.56 224 ASP A CA 1
ATOM 1790 C C . ASP A 1 224 ? 15.862 10.000 14.888 1.00 60.56 224 ASP A C 1
ATOM 1792 O O . ASP A 1 224 ? 15.814 11.195 14.597 1.00 60.56 224 ASP A O 1
ATOM 1796 N N . ARG A 1 225 ? 15.330 9.059 14.098 1.00 59.72 225 ARG A N 1
ATOM 1797 C CA . ARG A 1 225 ? 14.651 9.347 12.821 1.00 59.72 225 ARG A CA 1
ATOM 1798 C C . ARG A 1 225 ? 13.143 9.504 12.961 1.00 59.72 225 ARG A C 1
ATOM 1800 O O . ARG A 1 225 ? 12.524 10.134 12.114 1.00 59.72 225 ARG A O 1
ATOM 1807 N N . VAL A 1 226 ? 12.548 8.943 14.012 1.00 59.41 226 VAL A N 1
ATOM 1808 C CA . VAL A 1 226 ? 11.114 9.084 14.281 1.00 59.41 226 VAL A CA 1
ATOM 1809 C C . VAL A 1 226 ? 10.859 10.466 14.872 1.00 59.41 226 VAL A C 1
ATOM 1811 O O . VAL A 1 226 ? 11.267 10.766 16.000 1.00 59.41 226 VAL A O 1
ATOM 1814 N N . GLY A 1 227 ? 10.141 11.301 14.121 1.00 63.28 227 GLY A N 1
ATOM 1815 C CA . GLY A 1 227 ? 9.789 12.648 14.538 1.00 63.28 227 GLY A CA 1
ATOM 1816 C C . GLY A 1 227 ? 9.072 12.706 15.899 1.00 63.28 227 GLY A C 1
ATOM 1817 O O . GLY A 1 227 ? 8.382 11.764 16.316 1.00 63.28 227 GLY A O 1
ATOM 1818 N N . PRO A 1 228 ? 9.179 13.843 16.613 1.00 61.38 228 PRO A N 1
ATOM 1819 C CA . PRO A 1 228 ? 8.588 14.013 17.940 1.00 61.38 228 PRO A CA 1
ATOM 1820 C C . PRO A 1 228 ? 7.065 13.809 17.951 1.00 61.38 228 PRO A C 1
ATOM 1822 O O . PRO A 1 228 ? 6.518 13.369 18.960 1.00 61.38 228 PRO A O 1
ATOM 1825 N N . LYS A 1 229 ? 6.381 14.060 16.826 1.00 61.19 229 LYS A N 1
ATOM 1826 C CA . LYS A 1 229 ? 4.938 13.828 16.647 1.00 61.19 229 LYS A CA 1
ATOM 1827 C C . LYS A 1 229 ? 4.577 12.345 16.778 1.00 61.19 229 LYS A C 1
ATOM 1829 O O . LYS A 1 229 ? 3.798 11.977 17.658 1.00 61.19 229 LYS A O 1
ATOM 1834 N N . CYS A 1 230 ? 5.210 11.480 15.988 1.00 59.34 230 CYS A N 1
ATOM 1835 C CA . CYS A 1 230 ? 4.981 10.036 16.037 1.00 59.34 230 CYS A CA 1
ATOM 1836 C C . CYS A 1 230 ? 5.404 9.416 17.379 1.00 59.34 230 CYS A C 1
ATOM 1838 O O . CYS A 1 230 ? 4.685 8.572 17.922 1.00 59.34 230 CYS A O 1
ATOM 1840 N N . LYS A 1 231 ? 6.503 9.899 17.983 1.00 66.81 231 LYS A N 1
ATOM 1841 C CA . LYS A 1 231 ? 6.894 9.517 19.354 1.00 66.81 231 LYS A CA 1
ATOM 1842 C C . LYS A 1 231 ? 5.831 9.887 20.386 1.00 66.81 231 LYS A C 1
ATOM 1844 O O . LYS A 1 231 ? 5.515 9.076 21.254 1.00 66.81 231 LYS A O 1
ATOM 1849 N N . LYS A 1 232 ? 5.274 11.099 20.301 1.00 60.84 232 LYS A N 1
ATOM 1850 C CA . LYS A 1 232 ? 4.275 11.602 21.250 1.00 60.84 232 LYS A CA 1
ATOM 1851 C C . LYS A 1 232 ? 2.974 10.809 21.172 1.00 60.84 232 LYS A C 1
ATOM 1853 O O . LYS A 1 232 ? 2.479 10.413 22.221 1.00 60.84 232 LYS A O 1
ATOM 1858 N N . ALA A 1 233 ? 2.471 10.507 19.973 1.00 60.28 233 ALA A N 1
ATOM 1859 C CA . ALA A 1 233 ? 1.299 9.641 19.816 1.00 60.28 233 ALA A CA 1
ATOM 1860 C C . ALA A 1 233 ? 1.553 8.228 20.360 1.00 60.28 233 ALA A C 1
ATOM 1862 O O . ALA A 1 233 ? 0.759 7.743 21.160 1.00 60.28 233 ALA A O 1
ATOM 1863 N N . ARG A 1 234 ? 2.701 7.608 20.045 1.00 66.69 234 ARG A N 1
ATOM 1864 C CA . ARG A 1 234 ? 3.073 6.296 20.610 1.00 66.69 234 ARG A CA 1
ATOM 1865 C C . ARG A 1 234 ? 3.074 6.317 22.140 1.00 66.69 234 ARG A C 1
ATOM 1867 O O . ARG A 1 234 ? 2.477 5.449 22.770 1.00 66.69 234 ARG A O 1
ATOM 1874 N N . ASN A 1 235 ? 3.747 7.301 22.732 1.00 61.97 235 ASN A N 1
ATOM 1875 C CA . ASN A 1 235 ? 3.899 7.391 24.181 1.00 61.97 235 ASN A CA 1
ATOM 1876 C C . ASN A 1 235 ? 2.564 7.711 24.868 1.00 61.97 235 ASN A C 1
ATOM 1878 O O . ASN A 1 235 ? 2.275 7.133 25.911 1.00 61.97 235 ASN A O 1
ATOM 1882 N N . ALA A 1 236 ? 1.731 8.569 24.272 1.00 57.84 236 ALA A N 1
ATOM 1883 C CA . ALA A 1 236 ? 0.398 8.887 24.778 1.00 57.84 236 ALA A CA 1
ATOM 1884 C C . ALA A 1 236 ? -0.529 7.664 24.750 1.00 57.84 236 ALA A C 1
ATOM 1886 O O . ALA A 1 236 ? -1.213 7.396 25.735 1.00 57.84 236 ALA A O 1
ATOM 1887 N N . THR A 1 237 ? -0.507 6.869 23.675 1.00 53.84 237 THR A N 1
ATOM 1888 C CA . THR A 1 237 ? -1.308 5.640 23.602 1.00 53.84 237 THR A CA 1
ATOM 1889 C C . THR A 1 237 ? -0.766 4.547 24.526 1.00 53.84 237 THR A C 1
ATOM 1891 O O . THR A 1 237 ? -1.551 3.871 25.182 1.00 53.84 237 THR A O 1
ATOM 1894 N N . ALA A 1 238 ? 0.557 4.405 24.667 1.00 56.22 238 ALA A N 1
ATOM 1895 C CA . ALA A 1 238 ? 1.155 3.487 25.643 1.00 56.22 238 ALA A CA 1
ATOM 1896 C C . ALA A 1 238 ? 0.790 3.860 27.093 1.00 56.22 238 ALA A C 1
ATOM 1898 O O . ALA A 1 238 ? 0.554 2.976 27.918 1.00 56.22 238 ALA A O 1
ATOM 1899 N N . LEU A 1 239 ? 0.700 5.160 27.397 1.00 43.38 239 LEU A N 1
ATOM 1900 C CA . LEU A 1 239 ? 0.236 5.664 28.690 1.00 43.38 239 LEU A CA 1
ATOM 1901 C C . LEU A 1 239 ? -1.263 5.384 28.893 1.00 43.38 239 LEU A C 1
ATOM 1903 O O . LEU A 1 239 ? -1.655 4.900 29.951 1.00 43.38 239 LEU A O 1
ATOM 1907 N N . ALA A 1 240 ? -2.092 5.613 27.870 1.00 45.06 240 ALA A N 1
ATOM 1908 C CA . ALA A 1 240 ? -3.529 5.338 27.912 1.00 45.06 240 ALA A CA 1
ATOM 1909 C C . ALA A 1 240 ? -3.837 3.841 28.107 1.00 45.06 240 ALA A C 1
ATOM 1911 O O . ALA A 1 240 ? -4.694 3.496 28.915 1.00 45.06 240 ALA A O 1
ATOM 1912 N N . ILE A 1 241 ? -3.085 2.952 27.447 1.00 49.53 241 ILE A N 1
ATOM 1913 C CA . ILE A 1 241 ? -3.196 1.496 27.628 1.00 49.53 241 ILE A CA 1
ATOM 1914 C C . ILE A 1 241 ? -2.813 1.094 29.062 1.00 49.53 241 ILE A C 1
ATOM 1916 O O . ILE A 1 241 ? -3.505 0.283 29.670 1.00 49.53 241 ILE A O 1
ATOM 1920 N N . ARG A 1 242 ? -1.765 1.700 29.644 1.00 40.56 242 ARG A N 1
ATOM 1921 C CA . ARG A 1 242 ? -1.369 1.463 31.049 1.00 40.56 242 ARG A CA 1
ATOM 1922 C C . ARG A 1 242 ? -2.381 1.994 32.070 1.00 40.56 242 ARG A C 1
ATOM 1924 O O . ARG A 1 242 ? -2.473 1.449 33.165 1.00 40.56 242 ARG A O 1
ATOM 1931 N N . HIS A 1 243 ? -3.135 3.040 31.737 1.00 40.97 243 HIS A N 1
ATOM 1932 C CA . HIS A 1 243 ? -4.186 3.577 32.607 1.00 40.97 243 HIS A CA 1
ATOM 1933 C C . HIS A 1 243 ? -5.536 2.852 32.463 1.00 40.97 243 HIS A C 1
ATOM 1935 O O . HIS A 1 243 ? -6.360 2.945 33.368 1.00 40.97 243 HIS A O 1
ATOM 1941 N N . GLN A 1 244 ? -5.755 2.089 31.385 1.00 38.56 244 GLN A N 1
ATOM 1942 C CA . GLN A 1 244 ? -6.954 1.258 31.189 1.00 38.56 244 GLN A CA 1
ATOM 1943 C C . GLN A 1 244 ? -6.862 -0.140 31.836 1.00 38.56 244 GLN A C 1
ATOM 1945 O O . GLN A 1 244 ? -7.853 -0.864 31.855 1.00 38.56 244 GLN A O 1
ATOM 1950 N N . SER A 1 245 ? -5.719 -0.527 32.414 1.00 32.22 245 SER A N 1
ATOM 1951 C CA . SER A 1 245 ? -5.515 -1.819 33.097 1.00 32.22 245 SER A CA 1
ATOM 1952 C C . SER A 1 245 ? -5.908 -1.841 34.592 1.00 32.22 245 SER A C 1
ATOM 1954 O O . SER A 1 245 ? -5.238 -2.484 35.398 1.00 32.22 245 SER A O 1
ATOM 1956 N N . LEU A 1 246 ? -7.001 -1.171 34.977 1.00 28.50 246 LEU A N 1
ATOM 1957 C CA . LEU A 1 246 ? -7.673 -1.353 36.280 1.00 28.50 246 LEU A CA 1
ATOM 1958 C C . LEU A 1 246 ? -8.996 -2.125 36.082 1.00 28.50 246 LEU A C 1
ATOM 1960 O O . LEU A 1 246 ? -9.591 -2.039 35.010 1.00 28.50 246 LEU A O 1
ATOM 1964 N N . PRO A 1 247 ? -9.425 -2.953 37.055 1.00 28.42 247 PRO A N 1
ATOM 1965 C CA . PRO A 1 247 ? -10.168 -4.179 36.780 1.00 28.42 247 PRO A CA 1
ATOM 1966 C C . PRO A 1 247 ? -11.598 -3.929 36.294 1.00 28.42 247 PRO A C 1
ATOM 1968 O O . PRO A 1 247 ? -12.365 -3.181 36.899 1.00 28.42 247 PRO A O 1
ATOM 1971 N N . VAL A 1 248 ? -11.966 -4.641 35.229 1.00 30.27 248 VAL A N 1
ATOM 1972 C CA . VAL A 1 248 ? -13.350 -4.812 34.779 1.00 30.27 248 VAL A CA 1
ATOM 1973 C C . VAL A 1 248 ? -14.121 -5.541 35.884 1.00 30.27 248 VAL A C 1
ATOM 1975 O O . VAL A 1 248 ? -13.821 -6.694 36.195 1.00 30.27 248 VAL A O 1
ATOM 1978 N N . MET A 1 249 ? -15.103 -4.870 36.492 1.00 22.83 249 MET A N 1
ATOM 1979 C CA . MET A 1 249 ? -16.097 -5.530 37.343 1.00 22.83 249 MET A CA 1
ATOM 1980 C C . MET A 1 249 ? -16.955 -6.499 36.508 1.00 22.83 249 MET A C 1
ATOM 1982 O O . MET A 1 249 ? -17.246 -6.206 35.345 1.00 22.83 249 MET A O 1
ATOM 1986 N N . PRO A 1 250 ? -17.388 -7.638 37.076 1.00 24.17 250 PRO A N 1
ATOM 1987 C CA . PRO A 1 250 ? -18.123 -8.653 36.336 1.00 24.17 250 PRO A CA 1
ATOM 1988 C C . PRO A 1 250 ? -19.538 -8.161 36.018 1.00 24.17 250 PRO A C 1
ATOM 1990 O O . PRO 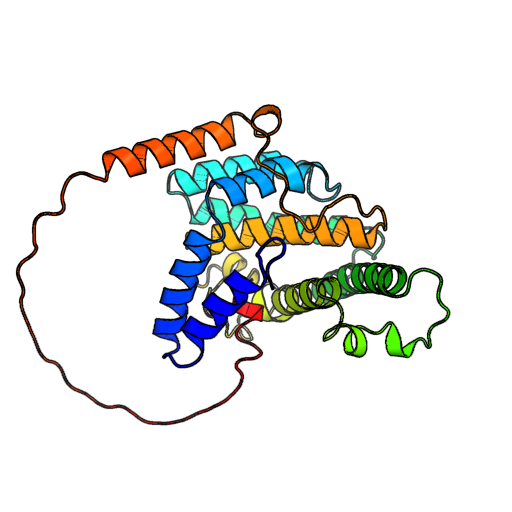A 1 250 ? -20.317 -7.855 36.919 1.00 24.17 250 PRO A O 1
ATOM 1993 N N . ILE A 1 251 ? -19.889 -8.120 34.732 1.00 28.41 251 ILE A N 1
ATOM 1994 C CA . ILE A 1 251 ? -21.283 -7.978 34.308 1.00 28.41 251 ILE A CA 1
ATOM 1995 C C . ILE A 1 251 ? -21.922 -9.367 34.371 1.00 28.41 251 ILE A C 1
ATOM 1997 O O . ILE A 1 251 ? -21.454 -10.321 33.749 1.00 28.41 251 ILE A O 1
ATOM 2001 N N . SER A 1 252 ? -22.972 -9.458 35.182 1.00 25.06 252 SER A N 1
ATOM 2002 C CA . SER A 1 252 ? -23.814 -10.627 35.387 1.00 25.06 252 SER A CA 1
ATOM 2003 C C . SER A 1 252 ? -24.496 -11.088 34.097 1.00 25.06 252 SER A C 1
ATOM 2005 O O . SER A 1 252 ? -24.869 -10.305 33.225 1.00 25.06 252 SER A O 1
ATOM 2007 N N . ALA A 1 253 ? -24.668 -12.404 34.000 1.00 26.44 253 ALA A N 1
ATOM 2008 C CA . ALA A 1 253 ? -25.380 -13.073 32.928 1.00 26.44 253 ALA A CA 1
ATOM 2009 C C . ALA A 1 253 ? -26.855 -12.642 32.853 1.00 26.44 253 ALA A C 1
ATOM 2011 O O . ALA A 1 253 ? -27.552 -12.610 33.865 1.00 26.44 253 ALA A O 1
ATOM 2012 N N . SER A 1 254 ? -27.370 -12.461 31.635 1.00 23.55 254 SER A N 1
ATOM 2013 C CA . SER A 1 254 ? -28.754 -12.831 31.344 1.00 23.55 254 SER A CA 1
ATOM 2014 C C . SER A 1 254 ? -28.832 -13.458 29.954 1.00 23.55 254 SER A C 1
ATOM 2016 O O . SER A 1 254 ? -28.355 -12.912 28.961 1.00 23.55 254 SER A O 1
ATOM 2018 N N . CYS A 1 255 ? -29.362 -14.674 29.939 1.00 22.45 255 CYS A N 1
ATOM 2019 C CA . CYS A 1 255 ? -29.590 -15.508 28.777 1.00 22.45 255 CYS A CA 1
ATOM 2020 C C . CYS A 1 255 ? -30.939 -15.112 28.163 1.00 22.45 255 CYS A C 1
ATOM 2022 O O . CYS A 1 255 ? -31.930 -15.030 28.886 1.00 22.45 255 CYS A O 1
ATOM 2024 N N . SER A 1 256 ? -31.011 -14.903 26.849 1.00 26.02 256 SER A N 1
ATOM 2025 C CA . SER A 1 256 ? -32.286 -14.985 26.130 1.00 26.02 256 SER A CA 1
ATOM 2026 C C . SER A 1 256 ? -32.082 -15.575 24.735 1.00 26.02 256 SER A C 1
ATOM 2028 O O . SER A 1 256 ? -31.273 -15.116 23.932 1.00 26.02 256 SER A O 1
ATOM 2030 N N . HIS A 1 257 ? -32.796 -16.675 24.504 1.00 24.44 257 HIS A N 1
ATOM 2031 C CA . HIS A 1 257 ? -32.903 -17.416 23.254 1.00 24.44 257 HIS A CA 1
ATOM 2032 C C . HIS A 1 257 ? -33.644 -16.619 22.186 1.00 24.44 257 HIS A C 1
ATOM 2034 O O . HIS A 1 257 ? -34.763 -16.197 22.458 1.00 24.44 257 HIS A O 1
ATOM 2040 N N . ILE A 1 258 ? -33.129 -16.583 20.949 1.00 27.50 258 ILE A N 1
ATOM 2041 C CA . ILE A 1 258 ? -33.969 -16.499 19.741 1.00 27.50 258 ILE A CA 1
ATOM 2042 C C . ILE A 1 258 ? -33.376 -17.375 18.621 1.00 27.50 258 ILE A C 1
ATOM 2044 O O . ILE A 1 258 ? -32.243 -17.192 18.182 1.00 27.50 258 ILE A O 1
ATOM 2048 N N . ASN A 1 259 ? -34.188 -18.336 18.171 1.00 23.67 259 ASN A N 1
ATOM 2049 C CA . ASN A 1 259 ? -34.027 -19.173 16.979 1.00 23.67 259 ASN A CA 1
ATOM 2050 C C . ASN A 1 259 ? -34.360 -18.380 15.700 1.00 23.67 259 ASN A C 1
ATOM 2052 O O . ASN A 1 259 ? -35.413 -17.752 15.672 1.00 23.67 259 ASN A O 1
ATOM 2056 N N . HIS A 1 260 ? -33.589 -18.527 14.609 1.00 26.78 260 HIS A N 1
ATOM 2057 C CA . HIS A 1 260 ? -34.055 -19.234 13.396 1.00 26.78 260 HIS A CA 1
ATOM 2058 C C . HIS A 1 260 ? -33.106 -19.182 12.173 1.00 26.78 260 HIS A C 1
ATOM 2060 O O . HIS A 1 260 ? -32.672 -18.125 11.738 1.00 26.78 260 HIS A O 1
ATOM 2066 N N . LYS A 1 261 ? -33.000 -20.368 11.545 1.00 25.56 261 LYS A N 1
ATOM 2067 C CA . LYS A 1 261 ? -32.967 -20.688 10.096 1.00 25.56 261 LYS A CA 1
ATOM 2068 C C . LYS A 1 261 ? -31.740 -20.299 9.259 1.00 25.56 261 LYS A C 1
ATOM 2070 O O . LYS A 1 261 ? -31.661 -19.244 8.644 1.00 25.56 261 LYS A O 1
ATOM 2075 N N . THR A 1 262 ? -30.883 -21.300 9.092 1.00 25.64 262 THR A N 1
ATOM 2076 C CA . THR A 1 262 ? -29.894 -21.468 8.024 1.00 25.64 262 THR A CA 1
ATOM 2077 C C . THR A 1 262 ? -30.541 -21.883 6.691 1.00 25.64 262 THR A C 1
ATOM 2079 O O . THR A 1 262 ? -31.443 -22.722 6.652 1.00 25.64 262 THR A O 1
ATOM 2082 N N . ARG A 1 263 ? -30.030 -21.343 5.577 1.00 25.36 263 ARG A N 1
ATOM 2083 C CA . ARG A 1 263 ? -30.091 -21.949 4.233 1.00 25.36 263 ARG A CA 1
ATOM 2084 C C . ARG A 1 263 ? -28.653 -22.155 3.727 1.00 25.36 263 ARG A C 1
ATOM 2086 O O . ARG A 1 263 ? -27.819 -21.295 4.003 1.00 25.36 263 ARG A O 1
ATOM 2093 N N . PRO A 1 264 ? -28.338 -23.265 3.035 1.00 27.52 264 PRO A N 1
ATOM 2094 C CA . PRO A 1 264 ? -26.962 -23.623 2.712 1.00 27.52 264 PRO A CA 1
ATOM 2095 C C . PRO A 1 264 ? -26.525 -23.152 1.317 1.00 27.52 264 PRO A C 1
ATOM 2097 O O . PRO A 1 264 ? -27.297 -23.212 0.365 1.00 27.52 264 PRO A O 1
ATOM 2100 N N . GLY A 1 265 ? -25.234 -22.821 1.211 1.00 26.75 265 GLY A N 1
ATOM 2101 C CA . GLY A 1 265 ? -24.389 -23.228 0.085 1.00 26.75 265 GLY A CA 1
ATOM 2102 C C . GLY A 1 265 ? -24.225 -22.260 -1.089 1.00 26.75 265 GLY A C 1
ATOM 2103 O O . GLY A 1 265 ? -24.989 -22.302 -2.043 1.00 26.75 265 GLY A O 1
ATOM 2104 N N . SER A 1 266 ? -23.099 -21.543 -1.109 1.00 24.27 266 SER A N 1
ATOM 2105 C CA . SER A 1 266 ? -22.350 -21.294 -2.348 1.00 24.27 266 SER A CA 1
ATOM 2106 C C . SER A 1 266 ? -20.857 -21.186 -2.027 1.00 24.27 266 SER A C 1
ATOM 2108 O O . SER A 1 266 ? -20.372 -20.170 -1.533 1.00 24.27 266 SER A O 1
ATOM 2110 N N . SER A 1 267 ? -20.146 -22.285 -2.264 1.00 35.59 267 SER A N 1
ATOM 2111 C CA . SER A 1 267 ? -18.686 -22.362 -2.274 1.00 35.59 267 SER A CA 1
ATOM 2112 C C . SER A 1 267 ? -18.167 -21.642 -3.516 1.00 35.59 267 SER A C 1
ATOM 2114 O O . SER A 1 267 ? -18.357 -22.166 -4.609 1.00 35.59 267 SER A O 1
ATOM 2116 N N . THR A 1 268 ? -17.525 -20.475 -3.369 1.00 30.92 268 THR A N 1
ATOM 2117 C CA . THR A 1 268 ? -16.642 -19.916 -4.412 1.00 30.92 268 THR A CA 1
ATOM 2118 C C . THR A 1 268 ? -15.759 -18.763 -3.905 1.00 30.92 268 THR A C 1
ATOM 2120 O O . THR A 1 268 ? -16.274 -17.769 -3.412 1.00 30.92 268 THR A O 1
ATOM 2123 N N . ARG A 1 269 ? -14.443 -18.892 -4.173 1.00 31.80 269 ARG A N 1
ATOM 2124 C CA . ARG A 1 269 ? -13.374 -17.862 -4.306 1.00 31.80 269 ARG A CA 1
ATOM 2125 C C . ARG A 1 269 ? -12.692 -17.248 -3.062 1.00 31.80 269 ARG A C 1
ATOM 2127 O O . ARG A 1 269 ? -12.589 -16.037 -2.940 1.00 31.80 269 ARG A O 1
ATOM 2134 N N . LEU A 1 270 ? -11.964 -18.079 -2.312 1.00 35.03 270 LEU A N 1
ATOM 2135 C CA . LEU A 1 270 ? -10.942 -17.641 -1.333 1.00 35.03 270 LEU A CA 1
ATOM 2136 C C . LEU A 1 270 ? -9.729 -16.883 -1.932 1.00 35.03 270 LEU A C 1
ATOM 2138 O O . LEU A 1 270 ? -8.957 -16.280 -1.194 1.00 35.03 270 LEU A O 1
ATOM 2142 N N . HIS A 1 271 ? -9.520 -16.907 -3.255 1.00 35.88 271 HIS A N 1
ATOM 2143 C CA . HIS A 1 271 ? -8.400 -16.188 -3.887 1.00 35.88 271 HIS A CA 1
ATOM 2144 C C . HIS A 1 271 ? -8.659 -14.686 -4.095 1.00 35.88 271 HIS A C 1
ATOM 2146 O O . HIS A 1 271 ? -7.694 -13.940 -4.247 1.00 35.88 271 HIS A O 1
ATOM 2152 N N . GLY A 1 272 ? -9.923 -14.243 -4.077 1.00 36.66 272 GLY A N 1
ATOM 2153 C CA . GLY A 1 272 ? -10.274 -12.815 -4.069 1.00 36.66 272 GLY A CA 1
ATOM 2154 C C . GLY A 1 272 ? -10.115 -12.194 -2.680 1.00 36.66 272 GLY A C 1
ATOM 2155 O O . GLY A 1 272 ? -9.561 -11.106 -2.552 1.00 36.66 272 GLY A O 1
ATOM 2156 N N . ASP A 1 273 ? -10.472 -12.948 -1.636 1.00 43.28 273 ASP A N 1
ATOM 2157 C CA . ASP A 1 273 ? -10.489 -12.466 -0.251 1.00 43.28 273 ASP A CA 1
ATOM 2158 C C . ASP A 1 273 ? -9.118 -12.001 0.259 1.00 43.28 273 ASP A C 1
ATOM 2160 O O . ASP A 1 273 ? -9.063 -11.118 1.102 1.00 43.28 273 ASP A O 1
ATOM 2164 N N . VAL A 1 274 ? -7.999 -12.554 -0.237 1.00 43.94 274 VAL A N 1
ATOM 2165 C CA . VAL A 1 274 ? -6.639 -12.170 0.212 1.00 43.94 274 VAL A CA 1
ATOM 2166 C C . VAL A 1 274 ? -6.190 -10.822 -0.345 1.00 43.94 274 VAL A C 1
ATOM 2168 O O . VAL A 1 274 ? -5.372 -10.145 0.281 1.00 43.94 274 VAL A O 1
ATOM 2171 N N . ALA A 1 275 ? -6.717 -10.408 -1.499 1.00 42.81 275 ALA A N 1
ATOM 2172 C CA . ALA A 1 275 ? -6.447 -9.075 -2.027 1.00 42.81 275 ALA A CA 1
ATOM 2173 C C . ALA A 1 275 ? -7.109 -8.015 -1.138 1.00 42.81 275 ALA A C 1
ATOM 2175 O O . ALA A 1 275 ? -6.444 -7.058 -0.764 1.00 42.81 275 ALA A O 1
ATOM 2176 N N . ASP A 1 276 ? -8.344 -8.264 -0.696 1.00 46.88 276 ASP A N 1
ATOM 2177 C CA . ASP A 1 276 ? -9.137 -7.441 0.233 1.00 46.88 276 ASP A CA 1
ATOM 2178 C C . ASP A 1 276 ? -8.493 -7.249 1.631 1.00 46.88 276 ASP A C 1
ATOM 2180 O O . ASP A 1 276 ? -8.943 -6.430 2.438 1.00 46.88 276 ASP A O 1
ATOM 2184 N N . MET A 1 277 ? -7.446 -8.027 1.941 1.00 50.12 277 MET A N 1
ATOM 2185 C CA . MET A 1 277 ? -6.704 -7.989 3.209 1.00 50.12 277 MET A CA 1
ATOM 2186 C C . MET A 1 277 ? -5.561 -6.962 3.228 1.00 50.12 277 MET A C 1
ATOM 2188 O O . MET A 1 277 ? -5.041 -6.689 4.314 1.00 50.12 277 MET A O 1
ATOM 2192 N N . LEU A 1 278 ? -5.162 -6.428 2.066 1.00 44.91 278 LEU A N 1
ATOM 2193 C CA . LEU A 1 278 ? -4.272 -5.263 1.951 1.00 44.91 278 LEU A CA 1
ATOM 2194 C C . LEU A 1 278 ? -5.042 -3.961 2.223 1.00 44.91 278 LEU A C 1
ATOM 2196 O O . LEU A 1 278 ? -4.412 -3.043 2.791 1.00 44.91 278 LEU A O 1
#

Foldseek 3Di:
DFFQDDPVLVVVLCVVQVPDDPVVNVVSLLVSLPVRLDLLNLLLLLQPQQCVFPLRVVCSVVLLVLSLCVLVVNLLVSLLSLLVSLVSSLCVLVVVPDPPDDQLRSLCLLLVLLLLLQLCVVQPPDDDDVVCSDLVNCCVPPPSSVLSVLLSCLCDQAADDDPVSHPFDQNNYSNCSVVVVDPSVSDSSNSSVSSSSSSVSSVSSCSNVVVNPDDSHRDDRDPVRRDPSSVVSVVVVVVVVVVPPDDDDDDDDDDDDDDDDDDDDDDDDPPSRVSSSD